Protein AF-A0A168M2V7-F1 (afdb_monomer_lite)

Secondary structure (DSSP, 8-state):
-EEE----TTS-EEEEEE-SS-TT-EEEEEE-TTSEEEEE-SHHHHHTTTSPPHHHHHHHHHIIIII----EE--HHHHHHHGGGS-----------------------------------------HHHHHHHHHHHHHHHHHHHHTHHHHHT-TT--HHHHHHHHHHHHHHHHHHHHHHHHTHHHHHTTTTTS--

Organism: Absidia glauca (NCBI:txid4829)

Foldseek 3Di:
DKDFDDDDLQAWGWIWDADPVDRPDTKIWIAGSVLETADIPDPVVVVDPPADDPRSVVVQVCCCPPVVDRRHHDGVVVVVVVVVPPPPPDDDDDDDDDDDDDDDDDDDDDDDDDDDPPPPPPPDPDPVVVVVVVVVVVVVVVVVVVVCVVVVVVPPPDDPVVVVVVVVVVVVVVVVVVVVCVVCVVVVPVPPPPPDD

InterPro domains:
  IPR007527 Zinc finger, SWIM-type [PS50966] (27-64)

pLDDT: mean 77.38, std 19.5, range [37.5, 97.94]

Structure (mmCIF, N/CA/C/O backbone):
data_AF-A0A168M2V7-F1
#
_entry.id   AF-A0A168M2V7-F1
#
loop_
_atom_site.group_PDB
_atom_site.id
_atom_site.type_symbol
_a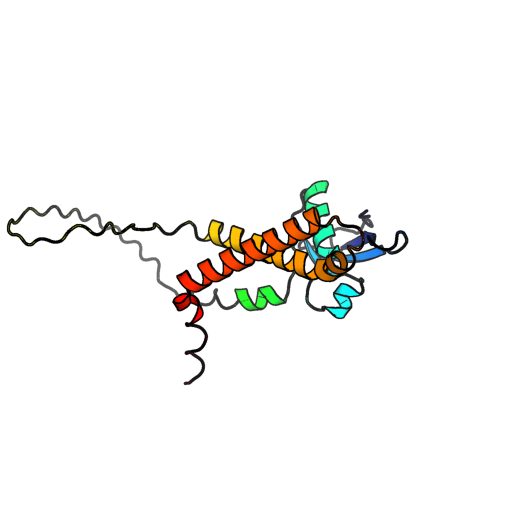tom_site.label_atom_id
_atom_site.label_alt_id
_atom_site.label_comp_id
_atom_site.label_asym_id
_atom_site.label_entity_id
_atom_site.label_seq_id
_atom_site.pdbx_PDB_ins_code
_atom_site.Cartn_x
_atom_site.Cartn_y
_atom_site.Cartn_z
_atom_site.occupancy
_atom_site.B_iso_or_equiv
_atom_site.auth_seq_id
_atom_site.auth_comp_id
_atom_site.auth_asym_id
_atom_site.auth_atom_id
_atom_site.pdbx_PDB_model_num
ATOM 1 N N . MET A 1 1 ? -3.982 -18.254 1.391 1.00 77.88 1 MET A N 1
ATOM 2 C CA . MET A 1 1 ? -5.207 -18.870 1.942 1.00 77.88 1 MET A CA 1
ATOM 3 C C . MET A 1 1 ? -5.261 -18.515 3.419 1.00 77.88 1 MET A C 1
ATOM 5 O O . MET A 1 1 ? -4.200 -18.515 4.039 1.00 77.88 1 MET A O 1
ATOM 9 N N . VAL A 1 2 ? -6.423 -18.092 3.922 1.00 78.50 2 VAL A N 1
ATOM 10 C CA . VAL A 1 2 ? -6.620 -17.688 5.323 1.00 78.50 2 VAL A CA 1
ATOM 11 C C . VAL A 1 2 ? -7.560 -18.703 5.960 1.00 78.50 2 VAL A C 1
ATOM 13 O O . VAL A 1 2 ? -8.649 -18.920 5.434 1.00 78.50 2 VAL A O 1
ATOM 16 N N . GLU A 1 3 ? -7.134 -19.326 7.053 1.00 81.25 3 GLU A N 1
ATOM 17 C CA . GLU A 1 3 ? -7.935 -20.302 7.799 1.00 81.25 3 GLU A CA 1
ATOM 18 C C . GLU A 1 3 ? -8.248 -19.744 9.192 1.00 81.25 3 GLU A C 1
ATOM 20 O O . GLU A 1 3 ? -7.376 -19.170 9.853 1.00 81.25 3 GLU A O 1
ATOM 25 N N . SER A 1 4 ? -9.508 -19.873 9.615 1.00 76.19 4 SER A N 1
ATOM 26 C CA . SER A 1 4 ? -9.961 -19.512 10.960 1.00 76.19 4 SER A CA 1
ATOM 27 C C . SER A 1 4 ? -9.893 -20.726 11.878 1.00 76.19 4 SER A C 1
ATOM 29 O O . SER A 1 4 ? -10.395 -21.789 11.516 1.00 76.19 4 SER A O 1
ATOM 31 N N . GLN A 1 5 ? -9.342 -20.558 13.078 1.00 77.06 5 GLN A N 1
ATOM 32 C CA . GLN A 1 5 ? -9.656 -21.446 14.195 1.00 77.06 5 GLN A CA 1
ATOM 33 C C . GLN A 1 5 ? -10.895 -20.894 14.903 1.00 77.06 5 GLN A C 1
ATOM 35 O O . GLN A 1 5 ? -10.933 -19.709 15.234 1.00 77.06 5 GLN A O 1
ATOM 40 N N . ASP A 1 6 ? -11.915 -21.732 15.086 1.00 62.44 6 ASP A N 1
ATOM 41 C CA . ASP A 1 6 ? -13.155 -21.362 15.772 1.00 62.44 6 ASP A CA 1
ATOM 42 C C . ASP A 1 6 ? -12.853 -21.072 17.251 1.00 62.44 6 ASP A C 1
ATOM 44 O O . ASP A 1 6 ? -12.695 -21.985 18.061 1.00 62.44 6 ASP A O 1
ATOM 48 N N . GLY A 1 7 ? -12.710 -19.789 17.583 1.00 57.34 7 GLY A N 1
ATOM 49 C CA . GLY A 1 7 ? -12.574 -19.288 18.948 1.00 57.34 7 GLY A CA 1
ATOM 50 C C . GLY A 1 7 ? -13.860 -18.605 19.404 1.00 57.34 7 GLY A C 1
ATOM 51 O O . GLY A 1 7 ? -14.511 -17.914 18.617 1.00 57.34 7 GLY A O 1
ATOM 52 N N . ASP A 1 8 ? -14.221 -18.790 20.675 1.00 64.62 8 ASP A N 1
ATOM 53 C CA . ASP A 1 8 ? -15.324 -18.073 21.313 1.00 64.62 8 ASP A CA 1
ATOM 54 C C . ASP A 1 8 ? -15.110 -16.553 21.202 1.00 64.62 8 ASP A C 1
ATOM 56 O O . ASP A 1 8 ? -14.041 -16.031 21.531 1.00 64.62 8 ASP A O 1
ATOM 60 N N . LEU A 1 9 ? -16.155 -15.844 20.758 1.00 59.84 9 LEU A N 1
ATOM 61 C CA . LEU A 1 9 ? -16.164 -14.408 20.422 1.00 59.84 9 LEU A CA 1
ATOM 62 C C . LEU A 1 9 ? -15.781 -13.462 21.579 1.00 59.84 9 LEU A C 1
ATOM 64 O O . LEU A 1 9 ? -15.638 -12.262 21.359 1.00 59.84 9 LEU A O 1
ATOM 68 N N . GLU A 1 10 ? -15.619 -13.973 22.798 1.00 76.56 10 GLU A N 1
ATOM 69 C CA . GLU A 1 10 ? -15.183 -13.198 23.967 1.00 76.56 10 GLU A CA 1
ATOM 70 C C . GLU A 1 10 ? -13.656 -13.130 24.117 1.00 76.56 10 GLU A C 1
ATOM 72 O O . GLU A 1 10 ? -13.145 -12.387 24.955 1.00 76.56 10 GLU A O 1
ATOM 77 N N . THR A 1 11 ? -12.912 -13.888 23.310 1.00 82.56 11 THR A N 1
ATOM 78 C CA . THR A 1 11 ? -11.452 -13.985 23.402 1.00 82.56 11 THR A CA 1
ATOM 79 C C . THR A 1 11 ? -10.763 -13.439 22.157 1.00 82.56 11 THR A C 1
ATOM 81 O O . THR A 1 11 ? -11.361 -13.315 21.089 1.00 82.56 11 THR A O 1
ATOM 84 N N . GLU A 1 12 ? -9.491 -13.060 22.302 1.00 91.44 12 GLU A N 1
ATOM 85 C CA . GLU A 1 12 ? -8.654 -12.716 21.153 1.00 91.44 12 GLU A CA 1
ATOM 86 C C . GLU A 1 12 ? -8.663 -13.873 20.147 1.00 91.44 12 GLU A C 1
ATOM 88 O O . GLU A 1 12 ? -8.458 -15.032 20.506 1.00 91.44 12 GLU A O 1
ATOM 93 N N . SER A 1 13 ? -8.912 -13.551 18.878 1.00 92.62 13 SER A N 1
ATOM 94 C CA . SER A 1 13 ? -8.952 -14.544 17.808 1.00 92.62 13 SER A CA 1
ATOM 95 C C . SER A 1 13 ? -7.598 -14.621 17.108 1.00 92.62 13 SER A C 1
ATOM 97 O O . SER A 1 13 ? -6.973 -13.598 16.810 1.00 92.62 13 SER A O 1
ATOM 99 N N . THR A 1 14 ? -7.152 -15.842 16.816 1.00 95.44 14 THR A N 1
ATOM 100 C CA . THR A 1 14 ? -5.916 -16.101 16.072 1.00 95.44 14 THR A CA 1
ATOM 101 C C . THR A 1 14 ? -6.254 -16.646 14.692 1.00 95.44 14 THR A C 1
ATOM 103 O O . THR A 1 14 ? -7.011 -17.604 14.547 1.00 95.44 14 THR A O 1
ATOM 106 N N . TRP A 1 15 ? -5.676 -16.026 13.668 1.00 95.56 15 TRP A N 1
ATOM 107 C CA . TRP A 1 15 ? -5.887 -16.368 12.266 1.00 95.56 15 TRP A CA 1
ATOM 108 C C . TRP A 1 15 ? -4.596 -16.883 11.652 1.00 95.56 15 TRP A C 1
ATOM 110 O O . TRP A 1 15 ? -3.532 -16.299 11.859 1.00 95.56 15 TRP A O 1
ATOM 120 N N . LEU A 1 16 ? -4.691 -17.941 10.848 1.00 96.56 16 LEU A N 1
ATOM 121 C CA . LEU A 1 16 ? -3.542 -18.481 10.132 1.00 96.56 16 LEU A CA 1
ATOM 122 C C . LEU A 1 16 ? -3.507 -17.923 8.710 1.00 96.56 16 LEU A C 1
ATOM 124 O O . LEU A 1 16 ? -4.419 -18.131 7.907 1.00 96.56 16 LEU A O 1
ATOM 128 N N . VAL A 1 17 ? -2.427 -17.217 8.388 1.00 95.44 17 VAL A N 1
ATOM 129 C CA . VAL A 1 17 ? -2.185 -16.621 7.073 1.00 95.44 17 VAL A CA 1
ATOM 130 C C . VAL A 1 17 ? -1.022 -17.346 6.407 1.00 95.44 17 VAL A C 1
ATOM 132 O O . VAL A 1 17 ? 0.108 -17.292 6.891 1.00 95.44 17 VAL A O 1
ATOM 135 N N . ARG A 1 18 ? -1.285 -18.007 5.275 1.00 94.50 18 ARG A N 1
ATOM 136 C CA . ARG A 1 18 ? -0.232 -18.684 4.502 1.00 94.50 18 ARG A CA 1
ATOM 137 C C . ARG A 1 18 ? 0.747 -17.681 3.884 1.00 94.50 18 ARG A C 1
ATOM 139 O O . ARG A 1 18 ? 0.326 -16.671 3.312 1.00 94.50 18 ARG A O 1
ATOM 146 N N . SER A 1 19 ? 2.039 -17.989 3.969 1.00 89.75 19 SER A N 1
ATOM 147 C CA . SER A 1 19 ? 3.102 -17.264 3.277 1.00 89.75 19 SER A CA 1
ATOM 148 C C . SER A 1 19 ? 2.938 -17.357 1.758 1.00 89.75 19 SER A C 1
ATOM 150 O O . SER A 1 19 ? 2.447 -18.347 1.224 1.00 89.75 19 SER A O 1
ATOM 152 N N . PHE A 1 20 ? 3.383 -16.320 1.049 1.00 79.81 20 PHE A N 1
ATOM 153 C CA . PHE A 1 20 ? 3.467 -16.339 -0.416 1.00 79.81 20 PHE A CA 1
ATOM 154 C C . PHE A 1 20 ? 4.764 -16.965 -0.934 1.00 79.81 20 PHE A C 1
ATOM 156 O O . PHE A 1 20 ? 4.824 -17.344 -2.096 1.00 79.81 20 PHE A O 1
ATOM 163 N N . SER A 1 21 ? 5.814 -17.001 -0.111 1.00 81.38 21 SER A N 1
ATOM 164 C CA . SER A 1 21 ? 7.149 -17.442 -0.530 1.00 81.38 21 SER A CA 1
ATOM 165 C C . SER A 1 21 ? 7.440 -18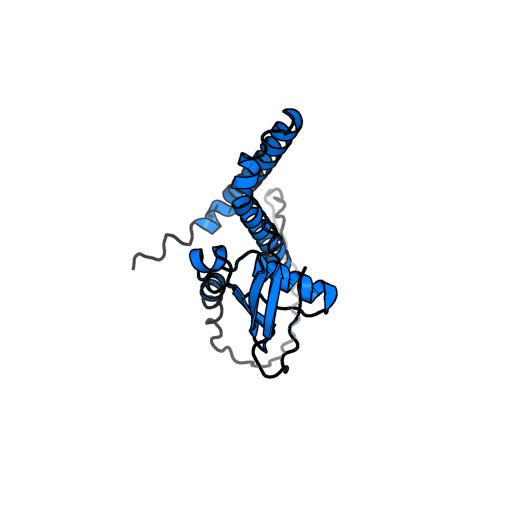.906 -0.207 1.00 81.38 21 SER A C 1
ATOM 167 O O . SER A 1 21 ? 8.396 -19.459 -0.741 1.00 81.38 21 SER A O 1
ATOM 169 N N . ALA A 1 22 ? 6.649 -19.522 0.672 1.00 84.69 22 ALA A N 1
ATOM 170 C CA . ALA A 1 22 ? 6.810 -20.910 1.081 1.00 84.69 22 ALA A CA 1
ATOM 171 C C . ALA A 1 22 ? 5.436 -21.516 1.381 1.00 84.69 22 ALA A C 1
ATOM 173 O O . ALA A 1 22 ? 4.744 -21.047 2.286 1.00 84.69 22 ALA A O 1
ATOM 174 N N . ASP A 1 23 ? 5.061 -22.556 0.636 1.00 85.25 23 ASP A N 1
ATOM 175 C CA . ASP A 1 23 ? 3.721 -23.156 0.696 1.00 85.25 23 ASP A CA 1
ATOM 176 C C . ASP A 1 23 ? 3.380 -23.766 2.064 1.00 85.25 23 ASP A C 1
ATOM 178 O O . ASP A 1 23 ? 2.213 -23.765 2.461 1.00 85.25 23 ASP A O 1
ATOM 182 N N . ASP A 1 24 ? 4.400 -24.199 2.809 1.00 92.62 24 ASP A N 1
ATOM 183 C CA . ASP A 1 24 ? 4.260 -24.845 4.121 1.00 92.62 24 ASP A CA 1
ATOM 184 C C . ASP A 1 24 ? 4.406 -23.875 5.303 1.00 92.62 24 ASP A C 1
ATOM 186 O O . ASP A 1 24 ? 4.360 -24.282 6.464 1.00 92.62 24 ASP A O 1
ATOM 190 N N . MET A 1 25 ? 4.608 -22.581 5.041 1.00 93.50 25 MET A N 1
ATOM 191 C CA . MET A 1 25 ? 4.799 -21.594 6.100 1.00 93.50 25 MET A CA 1
ATOM 192 C C . MET A 1 25 ? 3.494 -20.848 6.376 1.00 93.50 25 MET A C 1
ATOM 194 O O . MET A 1 25 ? 2.967 -20.148 5.511 1.00 93.50 25 MET A O 1
ATOM 198 N N . MET A 1 26 ? 2.992 -20.968 7.604 1.00 95.81 26 MET A N 1
ATOM 199 C CA . MET A 1 26 ? 1.824 -20.238 8.101 1.00 95.81 26 MET A CA 1
ATOM 200 C C . MET A 1 26 ? 2.272 -19.238 9.165 1.00 95.81 26 MET A C 1
ATOM 202 O O . MET A 1 26 ? 3.178 -19.516 9.951 1.00 95.81 26 MET A O 1
ATOM 206 N N . TYR A 1 27 ? 1.629 -18.077 9.192 1.00 96.50 27 TYR A N 1
ATOM 207 C CA . TYR A 1 27 ? 1.835 -17.069 10.223 1.00 96.50 27 TYR A CA 1
ATOM 208 C C . TYR A 1 27 ? 0.553 -16.868 11.012 1.00 96.50 27 TYR A C 1
ATOM 210 O O . TYR A 1 27 ? -0.529 -16.766 10.437 1.00 96.50 27 TYR A O 1
ATOM 218 N N . GLU A 1 28 ? 0.698 -16.777 12.323 1.00 97.19 28 GLU A N 1
ATOM 219 C CA . GLU A 1 28 ? -0.386 -16.455 13.238 1.00 97.19 28 GLU A CA 1
ATOM 220 C C . GLU A 1 28 ? -0.531 -14.941 13.295 1.00 97.19 28 GLU A C 1
ATOM 222 O O . GLU A 1 28 ? 0.440 -14.217 13.539 1.00 97.19 28 GLU A O 1
ATOM 227 N N . VAL A 1 29 ? -1.744 -14.469 13.041 1.00 96.31 29 VAL A N 1
ATOM 228 C CA . VAL A 1 29 ? -2.130 -13.068 13.135 1.00 96.31 29 VAL A CA 1
ATOM 229 C C . VAL A 1 29 ? -3.201 -12.950 14.209 1.00 96.31 29 VAL A C 1
ATOM 231 O O . VAL A 1 29 ? -4.243 -13.596 14.117 1.00 96.31 29 VAL A O 1
ATOM 234 N N . THR A 1 30 ? -2.938 -12.137 15.228 1.00 95.50 30 THR A N 1
ATOM 235 C CA . THR A 1 30 ? -3.865 -11.938 16.348 1.00 95.50 30 THR A CA 1
ATOM 236 C C . THR A 1 30 ? -4.782 -10.753 16.078 1.00 95.50 30 THR A C 1
ATOM 238 O O . THR A 1 30 ? -4.346 -9.693 15.606 1.00 95.50 30 THR A O 1
ATOM 241 N N . MET A 1 31 ? -6.063 -10.937 16.382 1.00 94.75 31 MET A N 1
ATOM 242 C CA . MET A 1 31 ? -7.094 -9.917 16.275 1.00 94.75 31 MET A CA 1
ATOM 243 C C . MET A 1 31 ? -7.876 -9.830 17.584 1.00 94.75 31 MET A C 1
ATOM 245 O O . MET A 1 31 ? -8.318 -10.843 18.127 1.00 94.75 31 MET A O 1
ATOM 249 N N . THR A 1 32 ? -8.049 -8.614 18.093 1.00 94.44 32 THR A N 1
ATOM 250 C CA . THR A 1 32 ? -8.820 -8.371 19.315 1.00 94.44 32 THR A CA 1
ATOM 251 C C . THR A 1 32 ? -10.320 -8.504 19.076 1.00 94.44 32 THR A C 1
ATOM 253 O O . THR A 1 32 ? -10.799 -8.493 17.941 1.00 94.44 32 THR A O 1
ATOM 256 N N . VAL A 1 33 ? -11.072 -8.541 20.176 1.00 92.31 33 VAL A N 1
ATOM 257 C CA . VAL A 1 33 ? -12.543 -8.488 20.181 1.00 92.31 33 VAL A CA 1
ATOM 258 C C . VAL A 1 33 ? -13.075 -7.200 19.527 1.00 92.31 33 VAL A C 1
ATOM 260 O O . VAL A 1 33 ? -14.151 -7.194 18.937 1.00 92.31 33 VAL A O 1
ATOM 263 N N . GLU A 1 34 ? -12.295 -6.116 19.552 1.00 93.50 34 GLU A N 1
ATOM 264 C CA . GLU A 1 34 ? -12.620 -4.826 18.922 1.00 93.50 34 GLU A CA 1
ATOM 265 C C . GLU A 1 34 ? -12.311 -4.794 17.412 1.00 93.50 34 GLU A C 1
ATOM 267 O O . GLU A 1 34 ? -12.320 -3.731 16.795 1.00 93.50 34 GLU A O 1
ATOM 272 N N . MET A 1 35 ? -12.047 -5.954 16.797 1.00 94.06 35 MET A N 1
ATOM 273 C CA . MET A 1 35 ? -11.672 -6.088 15.383 1.00 94.06 35 MET A CA 1
ATOM 274 C C . MET A 1 35 ? -10.367 -5.356 15.032 1.00 94.06 35 MET A C 1
ATOM 276 O O . MET A 1 35 ? -10.166 -4.912 13.898 1.00 94.06 35 MET A O 1
ATOM 280 N N . GLU A 1 36 ? -9.450 -5.254 15.995 1.00 95.12 36 GLU A N 1
ATOM 281 C CA . GLU A 1 36 ? -8.124 -4.685 15.779 1.00 95.12 36 GLU A CA 1
ATOM 282 C C . GLU A 1 36 ? -7.090 -5.783 15.532 1.00 95.12 36 GLU A C 1
ATOM 284 O O . GLU A 1 36 ? -6.860 -6.646 16.379 1.00 95.12 36 GLU A O 1
ATOM 289 N N . ILE A 1 37 ? -6.405 -5.728 14.393 1.00 95.44 37 ILE A N 1
ATOM 290 C CA . ILE A 1 37 ? -5.314 -6.646 14.064 1.00 95.44 37 ILE A CA 1
ATOM 291 C C . ILE A 1 37 ? -4.025 -6.109 14.696 1.00 95.44 37 ILE A C 1
ATOM 293 O O . ILE A 1 37 ? -3.542 -5.041 14.301 1.00 95.44 37 ILE A O 1
ATOM 297 N N . LYS A 1 38 ? -3.464 -6.846 15.666 1.00 94.06 38 LYS A N 1
ATOM 298 C CA . LYS A 1 38 ? -2.379 -6.358 16.539 1.00 94.06 38 LYS A CA 1
ATOM 299 C C . LYS A 1 38 ? -1.007 -6.923 16.221 1.00 94.06 38 LYS A C 1
ATOM 301 O O . LYS A 1 38 ? -0.049 -6.160 16.094 1.00 94.06 38 LYS A O 1
ATOM 306 N N . THR A 1 39 ? -0.878 -8.243 16.124 1.00 95.00 39 THR A N 1
ATOM 307 C CA . THR A 1 39 ? 0.433 -8.878 15.939 1.00 95.00 39 THR A CA 1
ATOM 308 C C . THR A 1 39 ? 0.407 -9.920 14.839 1.00 95.00 39 THR A C 1
ATOM 310 O O . THR A 1 39 ? -0.638 -10.430 14.450 1.00 95.00 39 THR A O 1
ATOM 313 N N . CYS A 1 40 ? 1.591 -10.205 14.309 1.00 96.31 40 CYS A N 1
ATOM 314 C CA . CYS A 1 40 ? 1.828 -11.269 13.353 1.00 96.31 40 CYS A CA 1
ATOM 315 C C . CYS A 1 40 ? 3.140 -11.960 13.726 1.00 96.31 40 CYS A C 1
ATOM 317 O O . CYS A 1 40 ? 4.117 -11.280 14.048 1.00 96.31 40 CYS A O 1
ATOM 319 N N . THR A 1 41 ? 3.188 -13.290 13.662 1.00 96.75 41 THR A N 1
ATOM 320 C CA . THR A 1 41 ? 4.395 -14.058 14.009 1.00 96.75 41 THR A CA 1
ATOM 321 C C . THR A 1 41 ? 5.466 -14.054 12.918 1.00 96.75 41 THR A C 1
ATOM 323 O O . THR A 1 41 ? 6.566 -14.560 13.138 1.00 96.75 41 THR A O 1
ATOM 326 N N . CYS A 1 42 ? 5.201 -13.452 11.753 1.00 95.50 42 CYS A N 1
ATOM 327 C CA . CYS A 1 42 ? 6.178 -13.393 10.670 1.00 95.50 42 CYS A CA 1
ATOM 328 C C . CYS A 1 42 ? 7.439 -12.587 11.029 1.00 95.50 42 CYS A C 1
ATOM 330 O O . CYS A 1 42 ? 7.407 -11.613 11.788 1.00 95.50 42 CYS A O 1
ATOM 332 N N . ILE A 1 43 ? 8.559 -12.957 10.402 1.00 94.00 43 ILE A N 1
ATOM 333 C CA . ILE A 1 43 ? 9.864 -12.329 10.645 1.00 94.00 43 ILE A CA 1
ATOM 334 C C . ILE A 1 43 ? 9.871 -10.826 10.333 1.00 94.00 43 ILE A C 1
ATOM 336 O O . ILE A 1 43 ? 10.575 -10.060 10.989 1.00 94.00 43 ILE A O 1
ATOM 340 N N . ASP A 1 44 ? 9.057 -10.384 9.372 1.00 91.75 44 ASP A N 1
ATOM 341 C CA . ASP A 1 44 ? 8.951 -8.969 9.018 1.00 91.75 44 ASP A CA 1
ATOM 342 C C . ASP A 1 44 ? 8.339 -8.142 10.147 1.00 91.75 44 ASP A C 1
ATOM 344 O O . ASP A 1 44 ? 8.847 -7.061 10.442 1.00 91.75 44 ASP A O 1
ATOM 348 N N . GLN A 1 45 ? 7.296 -8.651 10.812 1.00 93.12 45 GLN A N 1
ATOM 349 C CA . GLN A 1 45 ? 6.685 -7.974 11.958 1.00 93.12 45 GLN A CA 1
ATOM 350 C C . GLN A 1 45 ? 7.668 -7.887 13.125 1.00 93.12 45 GLN A C 1
ATOM 352 O O . GLN A 1 45 ? 7.796 -6.836 13.748 1.00 93.12 45 GLN A O 1
ATOM 357 N N . GLN A 1 46 ? 8.399 -8.973 13.393 1.00 91.75 46 GLN A N 1
ATOM 358 C CA . GLN A 1 46 ? 9.405 -9.010 14.457 1.00 91.75 46 GLN A CA 1
ATOM 359 C C . GLN A 1 46 ? 10.520 -7.986 14.212 1.00 91.75 46 GLN A C 1
ATOM 361 O O . GLN A 1 46 ? 10.915 -7.263 15.122 1.00 91.75 46 GLN A O 1
ATOM 366 N N . ARG A 1 47 ? 11.003 -7.880 12.968 1.00 90.56 47 ARG A N 1
ATOM 367 C CA . ARG A 1 47 ? 12.069 -6.936 12.590 1.00 90.56 47 ARG A CA 1
ATOM 368 C C . ARG A 1 47 ? 11.614 -5.485 12.568 1.00 90.56 47 ARG A C 1
ATOM 370 O O . ARG A 1 47 ? 12.432 -4.593 12.768 1.00 90.56 47 ARG A O 1
ATOM 377 N N . ARG A 1 48 ? 10.340 -5.245 12.262 1.00 86.25 48 ARG A N 1
ATOM 378 C CA . ARG A 1 48 ? 9.786 -3.904 12.058 1.00 86.25 48 ARG A CA 1
ATOM 379 C C . ARG A 1 48 ? 8.905 -3.457 13.211 1.00 86.25 48 ARG A C 1
ATOM 381 O O . ARG A 1 48 ? 8.187 -2.483 13.036 1.00 86.25 48 ARG A O 1
ATOM 388 N N . HIS A 1 49 ? 8.921 -4.125 14.363 1.00 85.50 49 HIS A N 1
ATOM 389 C CA . HIS A 1 49 ? 8.060 -3.723 15.468 1.00 85.50 49 HIS A CA 1
ATOM 390 C C . HIS A 1 49 ? 8.286 -2.228 15.797 1.00 85.50 49 HIS A C 1
ATOM 392 O O . HIS A 1 49 ? 9.435 -1.817 15.972 1.00 85.50 49 HIS A O 1
ATOM 398 N N . PRO A 1 50 ? 7.226 -1.399 15.832 1.00 86.19 50 PRO A N 1
ATOM 399 C CA . PRO A 1 50 ? 5.823 -1.792 15.936 1.00 86.19 50 PRO A CA 1
ATOM 400 C C . PRO A 1 50 ? 4.988 -1.636 14.640 1.00 86.19 50 PRO A C 1
ATOM 402 O O . PRO A 1 50 ? 3.763 -1.596 14.699 1.00 86.19 50 PRO A O 1
ATOM 405 N N . PHE A 1 51 ? 5.615 -1.548 13.465 1.00 88.12 51 PHE A N 1
ATOM 406 C CA . PHE A 1 51 ? 4.932 -1.382 12.177 1.00 88.12 51 PHE A CA 1
ATOM 407 C C . PHE A 1 51 ? 4.231 -2.664 11.711 1.00 88.12 51 PHE A C 1
ATOM 409 O O . PHE A 1 51 ? 4.814 -3.739 11.842 1.00 88.12 51 PHE A O 1
ATOM 416 N N . PRO A 1 52 ? 3.032 -2.569 11.108 1.00 93.31 52 PRO A N 1
ATOM 417 C CA . PRO A 1 52 ? 2.324 -3.727 10.579 1.00 93.31 52 PRO A CA 1
ATOM 418 C C . PRO A 1 52 ? 3.024 -4.338 9.358 1.00 93.31 52 PRO A C 1
ATOM 420 O O . PRO A 1 52 ? 3.573 -3.640 8.500 1.00 93.31 52 PRO A O 1
ATOM 423 N N . CYS A 1 53 ? 2.961 -5.660 9.249 1.00 94.31 53 CYS A N 1
ATOM 424 C CA . CYS A 1 53 ? 3.482 -6.422 8.119 1.00 94.31 53 CYS A CA 1
ATOM 425 C C . CYS A 1 53 ? 2.398 -6.722 7.069 1.00 94.31 53 CYS A C 1
ATOM 427 O O . CYS A 1 53 ? 1.199 -6.555 7.300 1.00 94.31 53 CYS A O 1
ATOM 429 N N . LYS A 1 54 ? 2.817 -7.253 5.912 1.00 93.00 54 LYS A N 1
ATOM 430 C CA . LYS A 1 54 ? 1.927 -7.639 4.803 1.00 93.00 54 LYS A CA 1
ATOM 431 C C . LYS A 1 54 ? 0.792 -8.577 5.243 1.00 93.00 54 LYS A C 1
ATOM 433 O O . LYS A 1 54 ? -0.333 -8.414 4.780 1.00 93.00 54 LYS A O 1
ATOM 438 N N . HIS A 1 55 ? 1.061 -9.532 6.135 1.00 95.19 55 HIS A N 1
ATOM 439 C CA . HIS A 1 55 ? 0.065 -10.517 6.577 1.00 95.19 55 HIS A CA 1
ATOM 440 C C . HIS A 1 55 ? -1.120 -9.879 7.306 1.00 95.19 55 HIS A C 1
ATOM 442 O O . HIS A 1 55 ? -2.256 -10.286 7.082 1.00 95.19 55 HIS A O 1
ATOM 448 N N . MET A 1 56 ? -0.879 -8.828 8.095 1.00 95.56 56 MET A N 1
ATOM 449 C CA . MET A 1 56 ? -1.939 -8.101 8.802 1.00 95.56 56 MET A CA 1
ATOM 450 C C . MET A 1 56 ? -2.886 -7.403 7.815 1.00 95.56 56 MET A C 1
ATOM 452 O O . MET A 1 56 ? -4.103 -7.509 7.939 1.00 95.56 56 MET A O 1
ATOM 456 N N . PHE A 1 57 ? -2.343 -6.762 6.773 1.00 94.50 57 PHE A N 1
ATOM 457 C CA . PHE A 1 57 ? -3.150 -6.125 5.724 1.00 94.50 57 PHE A CA 1
ATOM 458 C C . PHE A 1 57 ? -3.924 -7.132 4.869 1.00 94.50 57 PHE A C 1
ATOM 460 O O . PHE A 1 57 ? -5.055 -6.866 4.462 1.00 94.50 57 PHE A O 1
ATOM 467 N N . LEU A 1 58 ? -3.329 -8.294 4.592 1.00 93.25 58 LEU A N 1
ATOM 468 C CA . LEU A 1 58 ? -4.005 -9.367 3.866 1.00 93.25 58 LEU A CA 1
ATOM 469 C C . LEU A 1 58 ? -5.193 -9.916 4.653 1.00 93.25 58 LEU A C 1
ATOM 471 O O . LEU A 1 58 ? -6.252 -10.115 4.060 1.00 93.25 58 LEU A O 1
ATOM 475 N N . LEU A 1 59 ? -5.036 -10.112 5.966 1.00 94.44 59 LEU A N 1
ATOM 476 C CA . LEU A 1 59 ? -6.136 -10.525 6.832 1.00 94.44 59 LEU A CA 1
ATOM 477 C C . LEU A 1 59 ? -7.255 -9.476 6.840 1.00 94.44 59 LEU A C 1
ATOM 479 O O . LEU A 1 59 ? -8.404 -9.829 6.600 1.00 94.44 59 LEU A O 1
ATOM 483 N N . ALA A 1 60 ? -6.927 -8.192 7.022 1.00 94.56 60 ALA A N 1
ATOM 484 C CA . ALA A 1 60 ? -7.917 -7.109 6.994 1.00 94.56 60 ALA A CA 1
ATOM 485 C C . ALA A 1 60 ? -8.721 -7.097 5.684 1.00 94.56 60 ALA A C 1
ATOM 487 O O . ALA A 1 60 ? -9.950 -7.024 5.684 1.00 94.56 60 ALA A O 1
ATOM 488 N N . ARG A 1 61 ? -8.024 -7.226 4.546 1.00 93.00 61 ARG A N 1
ATOM 489 C CA . ARG A 1 61 ? -8.659 -7.294 3.227 1.00 93.00 61 ARG A CA 1
ATOM 490 C C . ARG A 1 61 ? -9.567 -8.515 3.096 1.00 93.00 61 ARG A C 1
ATOM 492 O O . ARG A 1 61 ? -10.675 -8.374 2.589 1.00 93.00 61 ARG A O 1
ATOM 499 N N . TYR A 1 62 ? -9.105 -9.682 3.538 1.00 93.94 62 TYR A N 1
ATOM 500 C CA . TYR A 1 62 ? -9.886 -10.917 3.513 1.00 93.94 62 TYR A CA 1
ATOM 501 C C . TYR A 1 62 ? -11.164 -10.793 4.351 1.00 93.94 62 TYR A C 1
ATOM 503 O O . TYR A 1 62 ? -12.248 -11.077 3.852 1.00 93.94 62 TYR A O 1
ATOM 511 N N . LEU A 1 63 ? -11.061 -10.291 5.586 1.00 92.88 63 LEU A N 1
ATOM 512 C CA . LEU A 1 63 ? -12.209 -10.079 6.473 1.00 92.88 63 LEU A CA 1
ATOM 513 C C . LEU A 1 63 ? -13.235 -9.118 5.860 1.00 92.88 63 LEU A C 1
ATOM 515 O O . LEU A 1 63 ? -14.436 -9.391 5.894 1.00 92.88 63 LEU A O 1
ATOM 519 N N . ARG A 1 64 ? -12.769 -8.047 5.211 1.00 92.56 64 ARG A N 1
ATOM 520 C CA . ARG A 1 64 ? -13.651 -7.111 4.510 1.00 92.56 64 ARG A CA 1
ATOM 521 C C . ARG A 1 64 ? -14.360 -7.763 3.322 1.00 92.56 64 ARG A C 1
ATOM 523 O O . ARG A 1 64 ? -15.544 -7.518 3.123 1.00 92.56 64 ARG A O 1
ATOM 530 N N . GLN A 1 65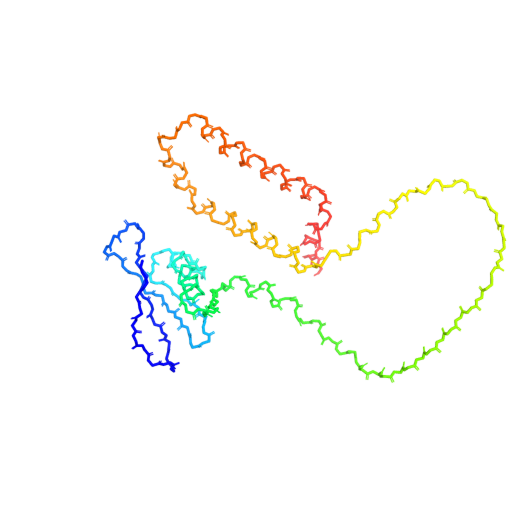 ? -13.646 -8.557 2.524 1.00 91.12 65 GLN A N 1
ATOM 531 C CA . GLN A 1 65 ? -14.184 -9.152 1.296 1.00 91.12 65 GLN A CA 1
ATOM 532 C C . GLN A 1 65 ? -15.115 -10.339 1.567 1.00 91.12 65 GLN A C 1
ATOM 534 O O . GLN A 1 65 ? -16.197 -10.396 0.993 1.00 91.12 65 GLN A O 1
ATOM 539 N N . GLU A 1 66 ? -14.718 -11.254 2.451 1.00 94.31 66 GLU A N 1
ATOM 540 C CA . GLU A 1 66 ? -15.415 -12.531 2.655 1.00 94.31 66 GLU A CA 1
ATOM 541 C C . GLU A 1 66 ? -16.410 -12.495 3.817 1.00 94.31 66 GLU A C 1
ATOM 543 O O . GLU A 1 66 ? -17.373 -13.260 3.843 1.00 94.31 66 GLU A O 1
ATOM 548 N N . ARG A 1 67 ? -16.183 -11.626 4.811 1.00 90.69 67 ARG A N 1
ATOM 549 C CA . ARG A 1 67 ? -17.016 -11.555 6.023 1.00 90.69 67 ARG A CA 1
ATOM 550 C C . ARG A 1 67 ? -17.759 -10.230 6.173 1.00 90.69 67 ARG A C 1
ATOM 552 O O . ARG A 1 67 ? -18.595 -10.121 7.062 1.00 90.69 67 ARG A O 1
ATOM 559 N N . GLY A 1 68 ? -17.466 -9.227 5.341 1.00 91.81 68 GLY A N 1
ATOM 560 C CA . GLY A 1 68 ? -18.012 -7.875 5.502 1.00 91.81 68 GLY A CA 1
ATOM 561 C C . GLY A 1 68 ? -17.575 -7.195 6.805 1.00 91.81 68 GLY A C 1
ATOM 562 O O . GLY A 1 68 ? -18.223 -6.250 7.247 1.00 91.81 68 GLY A O 1
ATOM 563 N N . VAL A 1 69 ? -16.500 -7.682 7.434 1.00 93.00 69 VAL A N 1
ATOM 564 C CA . VAL A 1 69 ? -15.973 -7.162 8.702 1.00 93.00 69 VAL A CA 1
ATOM 565 C C . VAL A 1 69 ? -14.881 -6.145 8.400 1.00 93.00 69 VAL A C 1
ATOM 567 O O . VAL A 1 69 ? -13.890 -6.468 7.743 1.00 93.00 69 VAL A O 1
ATOM 570 N N . ASP A 1 70 ? -15.043 -4.916 8.889 1.00 92.69 70 ASP A N 1
ATOM 571 C CA . ASP A 1 70 ? -14.051 -3.854 8.710 1.00 92.69 70 ASP A CA 1
ATOM 572 C C . ASP A 1 70 ? -13.013 -3.868 9.840 1.00 92.69 70 ASP A C 1
ATOM 574 O O . ASP A 1 70 ? -13.056 -3.060 10.766 1.00 92.69 70 ASP A O 1
ATOM 578 N N . ALA A 1 71 ? -12.094 -4.833 9.778 1.00 93.69 71 ALA A N 1
ATOM 579 C CA . ALA A 1 71 ? -11.006 -4.944 10.743 1.00 93.69 71 ALA A CA 1
ATOM 580 C C . ALA A 1 71 ? -9.942 -3.859 10.516 1.00 93.69 71 ALA A C 1
ATOM 582 O O . ALA A 1 71 ? -9.505 -3.620 9.383 1.00 93.69 71 ALA A O 1
ATOM 583 N N . GLN A 1 72 ? -9.483 -3.230 11.599 1.00 93.44 72 GLN A N 1
ATOM 584 C CA . GLN A 1 72 ? -8.472 -2.176 11.538 1.00 93.44 72 GLN A CA 1
ATOM 585 C C . GLN A 1 72 ? -7.083 -2.721 11.857 1.00 93.44 72 GLN A C 1
ATOM 587 O O . GLN A 1 72 ? -6.860 -3.384 12.865 1.00 93.44 72 GLN A O 1
ATOM 592 N N . VAL A 1 73 ? -6.114 -2.411 10.996 1.00 92.62 73 VAL A N 1
ATOM 593 C CA . VAL A 1 73 ? -4.701 -2.695 11.262 1.00 92.62 73 VAL A CA 1
ATOM 594 C C . VAL A 1 73 ? -4.149 -1.562 12.117 1.00 92.62 73 VAL A C 1
ATOM 596 O O . VAL A 1 73 ? -3.979 -0.441 11.632 1.00 92.62 73 VAL A O 1
ATOM 599 N N . VAL A 1 74 ? -3.861 -1.843 13.386 1.00 88.44 74 VAL A N 1
ATOM 600 C CA . VAL A 1 7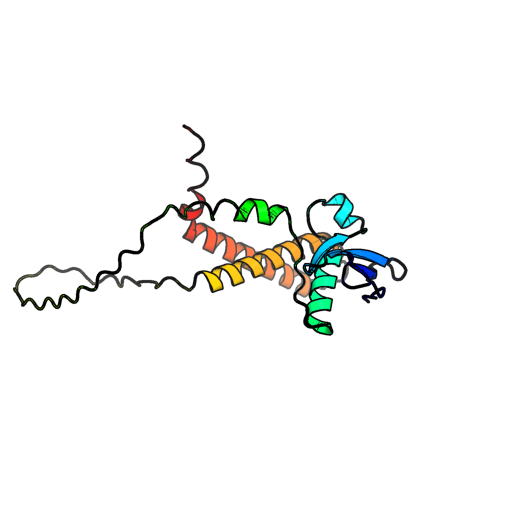4 ? -3.350 -0.821 14.303 1.00 88.44 74 VAL A CA 1
ATOM 601 C C . VAL A 1 74 ? -1.903 -0.513 13.936 1.00 88.44 74 VAL A C 1
ATOM 603 O O . VAL A 1 74 ? -1.013 -1.348 14.081 1.00 88.44 74 VAL A O 1
ATOM 606 N N . ASN A 1 75 ? -1.662 0.707 13.448 1.00 79.12 75 ASN A N 1
ATOM 607 C CA . ASN A 1 75 ? -0.317 1.231 13.246 1.00 79.12 75 ASN A CA 1
ATOM 608 C C . ASN A 1 75 ? 0.029 2.204 14.389 1.00 79.12 75 ASN A C 1
ATOM 610 O O . ASN A 1 75 ? -0.382 3.368 14.347 1.00 79.12 75 ASN A O 1
ATOM 614 N N . PRO A 1 76 ? 0.799 1.770 15.398 1.00 67.56 76 PRO A N 1
ATOM 615 C CA . PRO A 1 76 ? 1.119 2.594 16.565 1.00 67.56 76 PRO A CA 1
ATOM 616 C C . PRO A 1 76 ? 1.931 3.854 16.236 1.00 67.56 76 PRO A C 1
ATOM 618 O O . PRO A 1 76 ? 1.987 4.780 17.040 1.00 67.56 76 PRO A O 1
ATOM 621 N N . SER A 1 77 ? 2.538 3.949 15.050 1.00 59.53 77 SER A N 1
ATOM 622 C CA . SER A 1 77 ? 3.209 5.182 14.624 1.00 59.53 77 SER A CA 1
ATOM 623 C C . SER A 1 77 ? 2.240 6.272 14.152 1.00 59.53 77 SER A C 1
ATOM 625 O O . SER A 1 77 ? 2.596 7.448 14.187 1.00 59.53 77 SER A O 1
ATOM 627 N N . LEU A 1 78 ? 1.016 5.920 13.737 1.00 54.31 78 LEU A N 1
ATOM 628 C CA . LEU A 1 78 ? 0.008 6.893 13.295 1.00 54.31 78 LEU A CA 1
ATOM 629 C C . LEU A 1 78 ? -0.840 7.437 14.450 1.00 54.31 78 LEU A C 1
ATOM 631 O O . LEU A 1 78 ? -1.269 8.590 14.393 1.00 54.31 78 LEU A O 1
ATOM 635 N N . THR A 1 79 ? -1.034 6.671 15.526 1.00 53.12 79 THR A N 1
ATOM 636 C CA . THR A 1 79 ? -1.744 7.157 16.722 1.00 53.12 79 THR A CA 1
ATOM 637 C C . THR A 1 79 ? -0.989 8.299 17.406 1.00 53.12 79 THR A C 1
ATOM 639 O O . THR A 1 79 ? -1.615 9.268 17.822 1.00 53.12 79 THR A O 1
ATOM 642 N N . LEU A 1 80 ? 0.349 8.284 17.412 1.00 48.22 80 LEU A N 1
ATOM 643 C CA . LEU A 1 80 ? 1.158 9.393 17.945 1.00 48.22 80 LEU A CA 1
ATOM 644 C C . LEU A 1 80 ? 1.048 10.697 17.134 1.00 48.22 80 LEU A C 1
ATOM 646 O O . LEU A 1 80 ? 1.228 11.778 17.692 1.00 48.22 80 LEU A O 1
ATOM 650 N N . LEU A 1 81 ? 0.732 10.622 15.837 1.00 48.41 81 LEU A N 1
ATOM 651 C CA . LEU A 1 81 ? 0.549 11.811 14.998 1.00 48.41 81 LEU A CA 1
ATOM 652 C C . LEU A 1 81 ? -0.872 12.384 15.089 1.00 48.41 81 LEU A C 1
ATOM 654 O O . LEU A 1 81 ? -1.048 13.583 14.879 1.00 48.41 81 LEU A O 1
ATOM 658 N N . ASN A 1 82 ? -1.872 11.566 15.431 1.00 43.69 82 ASN A N 1
ATOM 659 C CA . ASN A 1 82 ? -3.269 12.005 15.479 1.00 43.69 82 ASN A CA 1
ATOM 660 C C . ASN A 1 82 ? -3.688 12.570 16.853 1.00 43.69 82 ASN A C 1
ATOM 662 O O . ASN A 1 82 ? -4.557 13.436 16.915 1.00 43.69 82 ASN A O 1
ATOM 666 N N . THR A 1 83 ? -3.034 12.168 17.949 1.00 41.09 83 THR A N 1
ATOM 667 C CA . THR A 1 83 ? -3.350 12.671 19.306 1.00 41.09 83 THR A CA 1
ATOM 668 C C . THR A 1 83 ? -2.957 14.140 19.523 1.00 41.09 83 THR A C 1
ATOM 670 O O . THR A 1 83 ? -3.486 14.800 20.413 1.00 41.09 83 THR A O 1
ATOM 673 N N . ASN A 1 84 ? -2.097 14.711 18.673 1.00 42.62 84 ASN A N 1
ATOM 674 C CA . ASN A 1 84 ? -1.686 16.115 18.787 1.00 42.62 84 ASN 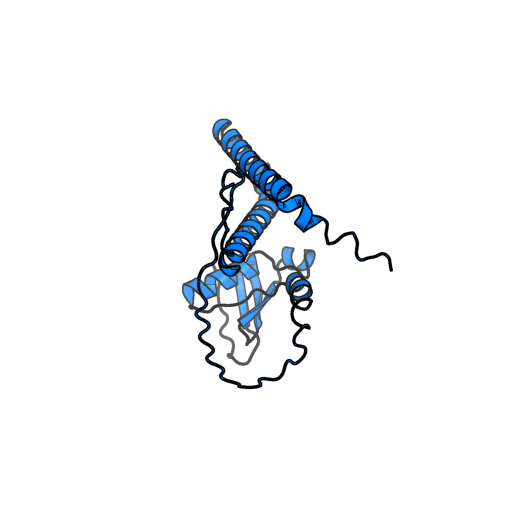A CA 1
ATOM 675 C C . ASN A 1 84 ? -2.662 17.122 18.153 1.00 42.62 84 ASN A C 1
ATOM 677 O O . ASN A 1 84 ? -2.363 18.314 18.155 1.00 42.62 84 ASN A O 1
ATOM 681 N N . ASN A 1 85 ? -3.818 16.689 17.629 1.00 44.44 85 ASN A N 1
ATOM 682 C CA . ASN A 1 85 ? -4.763 17.595 16.960 1.00 44.44 85 ASN A CA 1
ATOM 683 C C . ASN A 1 85 ? -6.168 17.652 17.590 1.00 44.44 85 ASN A C 1
ATOM 685 O O . ASN A 1 85 ? -7.048 18.315 17.046 1.00 44.44 85 ASN A O 1
ATOM 689 N N . THR A 1 86 ? -6.390 16.995 18.734 1.00 43.12 86 THR A N 1
ATOM 690 C CA . THR A 1 86 ? -7.711 16.942 19.398 1.00 43.12 86 THR A CA 1
ATOM 691 C C . THR A 1 86 ? -7.793 17.707 20.722 1.00 43.12 86 THR A C 1
ATOM 693 O O . THR A 1 86 ? -8.872 17.803 21.291 1.00 43.12 86 THR A O 1
ATOM 696 N N . ASN A 1 87 ? -6.707 18.332 21.189 1.00 40.50 87 ASN A N 1
ATOM 697 C CA . ASN A 1 87 ? -6.696 19.098 22.447 1.00 40.50 87 ASN A CA 1
ATOM 698 C C . ASN A 1 87 ? -6.996 20.600 22.285 1.00 40.50 87 ASN A C 1
ATOM 700 O O . ASN A 1 87 ? -6.567 21.405 23.107 1.00 40.50 87 ASN A O 1
ATOM 704 N N . ASN A 1 88 ? -7.766 20.993 21.264 1.00 44.44 88 ASN A N 1
ATOM 705 C CA . ASN A 1 88 ? -8.305 22.354 21.173 1.00 44.44 88 ASN A CA 1
ATOM 706 C C . ASN A 1 88 ? -9.841 22.377 21.146 1.00 44.44 88 ASN A C 1
ATOM 708 O O . ASN A 1 88 ? -10.454 23.047 20.322 1.00 44.44 88 ASN A O 1
ATOM 712 N N . THR A 1 89 ? -10.473 21.637 22.057 1.00 42.91 89 THR A N 1
ATOM 713 C CA . THR A 1 89 ? -11.851 21.907 22.491 1.00 42.91 89 THR A CA 1
ATOM 714 C C . THR A 1 89 ? -11.808 22.631 23.828 1.00 42.91 89 THR A C 1
ATOM 716 O O . THR A 1 89 ? -12.138 22.068 24.870 1.00 42.91 89 THR A O 1
ATOM 719 N N . ASN A 1 90 ? -11.377 23.893 23.795 1.00 41.47 90 ASN A N 1
ATOM 720 C CA . ASN A 1 90 ? -11.659 24.832 24.871 1.00 41.47 90 ASN A CA 1
ATOM 721 C C . ASN A 1 90 ? -13.001 25.510 24.559 1.00 41.47 90 ASN A C 1
ATOM 723 O O . ASN A 1 90 ? -13.075 26.452 23.784 1.00 41.47 90 ASN A O 1
ATOM 727 N N . ASN A 1 91 ? -14.056 24.906 25.103 1.00 52.06 91 ASN A N 1
ATOM 728 C CA . ASN A 1 91 ? -15.205 25.549 25.739 1.00 52.06 91 ASN A CA 1
ATOM 729 C C . ASN A 1 91 ? -15.614 26.951 25.233 1.00 52.06 91 ASN A C 1
ATOM 731 O O . ASN A 1 91 ? -15.288 27.942 25.877 1.00 52.06 91 ASN A O 1
ATOM 735 N N . ASP A 1 92 ? -16.429 27.016 24.175 1.00 40.34 92 ASP A N 1
ATOM 736 C CA . ASP A 1 92 ? -17.275 28.184 23.901 1.00 40.34 92 ASP A CA 1
ATOM 737 C C . ASP A 1 92 ? -18.756 27.781 23.889 1.00 40.34 92 ASP A C 1
ATOM 739 O O . ASP A 1 92 ? -19.336 27.316 22.910 1.00 40.34 92 ASP A O 1
ATOM 743 N N . ASN A 1 93 ? -19.312 27.900 25.092 1.00 37.50 93 ASN A N 1
ATOM 744 C CA . ASN A 1 93 ? -20.665 28.295 25.461 1.00 37.50 93 ASN A CA 1
ATOM 745 C C . ASN A 1 93 ? -21.685 28.441 24.308 1.00 37.50 93 ASN A C 1
ATOM 747 O O . ASN A 1 93 ? -21.741 29.449 23.602 1.00 37.50 93 ASN A O 1
ATOM 751 N N . ASN A 1 94 ? -22.572 27.451 24.199 1.00 44.09 94 ASN A N 1
ATOM 752 C CA . ASN A 1 94 ? -23.769 27.488 23.368 1.00 44.09 94 ASN A CA 1
ATOM 753 C C . ASN A 1 94 ? -24.775 28.509 23.939 1.00 44.09 94 ASN A C 1
ATOM 755 O O . ASN A 1 94 ? -25.648 28.151 24.730 1.00 44.09 94 ASN A O 1
ATOM 759 N N . ASN A 1 95 ? -24.643 29.783 23.554 1.00 42.22 95 ASN A N 1
ATOM 760 C CA . ASN A 1 95 ? -25.674 30.794 23.774 1.00 42.22 95 ASN A CA 1
ATOM 761 C C . ASN A 1 95 ? -26.486 30.997 22.490 1.00 42.22 95 ASN A C 1
ATOM 763 O O . ASN A 1 95 ? -26.088 31.692 21.556 1.00 42.22 95 ASN A O 1
ATOM 767 N N . ASN A 1 96 ? -27.646 30.354 22.484 1.00 52.88 96 ASN A N 1
ATOM 768 C CA . ASN A 1 96 ? -28.738 30.541 21.550 1.00 52.88 96 ASN A CA 1
ATOM 769 C C . ASN A 1 96 ? -29.214 32.007 21.581 1.00 52.88 96 ASN A C 1
ATOM 771 O O . ASN A 1 96 ? -29.922 32.399 22.507 1.00 52.88 96 ASN A O 1
ATOM 775 N N . ASN A 1 97 ? -28.860 32.815 20.575 1.00 38.69 97 ASN A N 1
ATOM 776 C CA . ASN A 1 97 ? -29.584 34.059 20.319 1.00 38.69 97 ASN A CA 1
ATOM 777 C C . ASN A 1 97 ? -29.758 34.337 18.821 1.00 38.69 97 ASN A C 1
ATOM 779 O O . ASN A 1 97 ? -28.860 34.782 18.110 1.00 38.69 97 ASN A O 1
ATOM 783 N N . ASN A 1 98 ? -30.982 34.061 18.390 1.00 53.69 98 ASN A N 1
ATOM 784 C CA . ASN A 1 98 ? -31.652 34.551 17.201 1.00 53.69 98 ASN A CA 1
ATOM 785 C C . ASN A 1 98 ? -31.512 36.082 17.074 1.00 53.69 98 ASN A C 1
ATOM 787 O O . ASN A 1 98 ? -32.044 36.813 17.907 1.00 53.69 98 ASN A O 1
ATOM 791 N N . ASN A 1 99 ? -30.863 36.581 16.017 1.00 38.06 99 ASN A N 1
ATOM 792 C CA . ASN A 1 99 ? -31.111 37.951 15.573 1.00 38.06 99 ASN A CA 1
ATOM 793 C C . ASN A 1 99 ? -31.064 38.071 14.046 1.00 38.06 99 ASN A C 1
ATOM 795 O O . ASN A 1 99 ? -30.019 38.229 13.418 1.00 38.06 99 ASN A O 1
ATOM 799 N N . ASN A 1 100 ? -32.261 37.993 13.478 1.00 49.41 100 ASN A N 1
ATOM 800 C CA . ASN A 1 100 ? -32.633 38.503 12.173 1.00 49.41 100 ASN A CA 1
ATOM 801 C C . ASN A 1 100 ? -32.327 40.012 12.104 1.00 49.41 100 ASN A C 1
ATOM 803 O O . ASN A 1 100 ? -33.026 40.798 12.740 1.00 49.41 100 ASN A O 1
ATOM 807 N N . ASN A 1 101 ? -31.320 40.431 11.330 1.00 41.00 101 ASN A N 1
ATOM 808 C CA . ASN A 1 101 ? -31.183 41.841 10.964 1.00 41.00 101 ASN A CA 1
ATOM 809 C C . ASN A 1 101 ? -30.891 42.014 9.470 1.00 41.00 101 ASN A C 1
ATOM 811 O O . ASN A 1 101 ? -29.756 41.990 9.000 1.00 41.00 101 ASN A O 1
ATOM 815 N N . ASN A 1 102 ? -31.995 42.186 8.753 1.00 52.91 102 ASN A N 1
ATOM 816 C CA . ASN A 1 102 ? -32.125 42.835 7.461 1.00 52.91 102 ASN A CA 1
ATOM 817 C C . ASN A 1 102 ? -31.471 44.231 7.495 1.00 52.91 102 ASN A C 1
ATOM 819 O O . ASN A 1 102 ? -31.983 45.118 8.173 1.00 52.91 102 ASN A O 1
ATOM 823 N N . ASN A 1 103 ? -30.385 44.451 6.748 1.00 45.59 103 ASN A N 1
ATOM 824 C CA . ASN A 1 103 ? -29.904 45.806 6.474 1.00 45.59 103 ASN A CA 1
ATOM 825 C C . ASN A 1 103 ? -29.802 46.047 4.967 1.00 45.59 103 ASN A C 1
ATOM 827 O O . ASN A 1 103 ? -28.801 45.753 4.315 1.00 45.59 103 ASN A O 1
ATOM 831 N N . ASN A 1 104 ? -30.894 46.590 4.445 1.00 51.25 104 ASN A N 1
ATOM 832 C CA . ASN A 1 104 ? -30.975 47.296 3.183 1.00 51.25 104 ASN A CA 1
ATOM 833 C C . ASN A 1 104 ? -30.395 48.706 3.389 1.00 51.25 104 ASN A C 1
ATOM 835 O O . ASN A 1 104 ? -31.003 49.498 4.108 1.00 51.25 104 ASN A O 1
ATOM 839 N N . ASN A 1 105 ? -29.261 49.046 2.765 1.00 43.41 105 ASN A N 1
ATOM 840 C CA . ASN A 1 105 ? -28.913 50.455 2.570 1.00 43.41 105 ASN A CA 1
ATOM 841 C C . ASN A 1 105 ? -28.129 50.715 1.271 1.00 43.41 105 ASN A C 1
ATOM 843 O O . ASN A 1 105 ? -26.919 50.535 1.193 1.00 43.41 105 ASN A O 1
ATOM 847 N N . THR A 1 106 ? -28.900 51.099 0.256 1.00 49.66 106 THR A N 1
ATOM 848 C CA . THR A 1 106 ? -28.755 52.263 -0.636 1.00 49.66 106 THR A CA 1
ATOM 849 C C . THR A 1 106 ? -27.357 52.832 -0.939 1.00 49.66 106 THR A C 1
ATOM 851 O O . THR A 1 106 ? -26.725 53.475 -0.109 1.00 49.66 106 THR A O 1
ATOM 854 N N . ASN A 1 107 ? -26.972 52.662 -2.208 1.00 48.69 107 ASN A N 1
ATOM 855 C CA . ASN A 1 107 ? -26.368 53.621 -3.145 1.00 48.69 107 ASN A CA 1
ATOM 856 C C . ASN A 1 107 ? -25.687 54.894 -2.588 1.00 48.69 107 ASN A C 1
ATOM 858 O O . ASN A 1 107 ? -26.360 55.797 -2.090 1.00 48.69 107 ASN A O 1
ATOM 862 N N . ASN A 1 108 ? -24.388 55.046 -2.875 1.00 54.22 108 ASN A N 1
ATOM 863 C CA . ASN A 1 108 ? -23.825 56.342 -3.260 1.00 54.22 108 ASN A CA 1
ATOM 864 C C . ASN A 1 108 ? -22.727 56.151 -4.324 1.00 54.22 108 ASN A C 1
ATOM 866 O O . ASN A 1 108 ? -21.853 55.296 -4.181 1.00 54.22 108 ASN A O 1
ATOM 870 N N . ASP A 1 109 ? -22.842 56.939 -5.388 1.00 59.38 109 ASP A N 1
ATOM 871 C CA . ASP A 1 109 ? -22.071 56.921 -6.634 1.00 59.38 109 ASP A CA 1
ATOM 872 C C . ASP A 1 109 ? -20.649 57.512 -6.514 1.00 59.38 109 ASP A C 1
ATOM 874 O O . ASP A 1 109 ? -20.357 58.285 -5.601 1.00 59.38 109 ASP A O 1
ATOM 878 N N . ASN A 1 110 ? -19.857 57.257 -7.575 1.00 50.94 110 ASN A N 1
ATOM 879 C CA . ASN A 1 110 ? -18.660 57.976 -8.069 1.00 50.94 110 ASN A CA 1
ATOM 880 C C . ASN A 1 110 ? -17.302 57.726 -7.366 1.00 50.94 110 ASN A C 1
ATOM 882 O O . ASN A 1 110 ? -17.193 57.836 -6.156 1.00 50.94 110 ASN A O 1
ATOM 886 N N . ASN A 1 111 ? -16.162 57.503 -8.042 1.00 47.62 111 ASN A N 1
ATOM 887 C CA . ASN A 1 111 ? -15.810 57.515 -9.469 1.00 47.62 111 ASN A CA 1
ATOM 888 C C . ASN A 1 111 ? -14.414 56.856 -9.657 1.00 47.62 111 ASN A C 1
ATOM 890 O O . ASN A 1 111 ? -13.528 57.079 -8.839 1.00 47.62 111 ASN A O 1
ATOM 894 N N . ASN A 1 112 ? -14.258 56.109 -10.754 1.00 54.75 112 ASN A N 1
ATOM 895 C CA . ASN A 1 112 ? -13.079 55.942 -11.626 1.00 54.75 112 ASN A CA 1
ATOM 896 C C . ASN A 1 112 ? -11.652 55.785 -11.035 1.00 54.75 112 ASN A C 1
ATOM 898 O O . ASN A 1 112 ? -11.025 56.774 -10.676 1.00 54.75 112 ASN A O 1
ATOM 902 N N . ASP A 1 113 ? -11.076 54.577 -11.136 1.00 46.47 113 ASP A N 1
ATOM 903 C CA . ASP A 1 113 ? -9.798 54.414 -11.849 1.00 46.47 113 ASP A CA 1
ATOM 904 C C . ASP A 1 113 ? -9.512 52.952 -12.245 1.00 46.47 113 ASP A C 1
ATOM 906 O O . ASP A 1 113 ? -9.772 52.002 -11.506 1.00 46.47 113 ASP A O 1
ATOM 910 N N . ASN A 1 114 ? -8.991 52.805 -13.463 1.00 53.59 114 ASN A N 1
ATOM 911 C CA . ASN A 1 114 ? -8.610 51.575 -14.157 1.00 53.59 114 ASN A CA 1
ATOM 912 C C . ASN A 1 114 ? -7.930 50.534 -13.252 1.00 53.59 114 ASN A C 1
ATOM 914 O O . ASN A 1 114 ? -6.739 50.637 -12.962 1.00 53.59 114 ASN A O 1
ATOM 918 N N . ASN A 1 115 ? -8.635 49.453 -12.917 1.00 47.56 115 ASN A N 1
ATOM 919 C CA . ASN A 1 115 ? -7.973 48.231 -12.486 1.00 47.56 115 ASN A CA 1
ATOM 920 C C . ASN A 1 115 ? -8.654 47.029 -13.132 1.00 47.56 115 ASN A C 1
ATOM 922 O O . ASN A 1 115 ? -9.762 46.632 -12.776 1.00 47.56 115 ASN A O 1
ATOM 926 N N . THR A 1 116 ? -7.978 46.487 -14.141 1.00 57.06 116 THR A N 1
ATOM 927 C CA . THR A 1 116 ? -8.286 45.214 -14.789 1.00 57.06 116 THR A CA 1
ATOM 928 C C . THR A 1 116 ? -8.625 44.175 -13.714 1.00 57.06 116 THR A C 1
ATOM 930 O O . THR A 1 116 ? -7.795 43.960 -12.826 1.00 57.06 116 THR A O 1
ATOM 933 N N . PRO A 1 117 ? -9.802 43.527 -13.748 1.00 49.47 117 PRO A N 1
ATOM 934 C CA . PRO A 1 117 ? -10.124 42.493 -12.782 1.00 49.47 117 PRO A CA 1
ATOM 935 C C . PRO A 1 117 ? -9.173 41.321 -13.018 1.00 49.47 117 PRO A C 1
ATOM 937 O O . PRO A 1 117 ? -9.319 40.562 -13.976 1.00 49.47 117 PRO A O 1
ATOM 940 N N . ILE A 1 118 ? -8.166 41.190 -12.154 1.00 60.50 118 ILE A N 1
ATOM 941 C CA . ILE A 1 118 ? -7.446 39.932 -11.996 1.00 60.50 118 ILE A CA 1
ATOM 942 C C . ILE A 1 118 ? -8.521 38.925 -11.584 1.00 60.50 118 ILE A C 1
ATOM 944 O O . ILE A 1 118 ? -9.180 39.158 -10.568 1.00 60.50 118 ILE A O 1
ATOM 948 N N . PRO A 1 119 ? -8.759 37.848 -12.351 1.00 50.47 119 PRO A N 1
ATOM 949 C CA . PRO A 1 119 ? -9.684 36.814 -11.935 1.00 50.47 119 PRO A CA 1
ATOM 950 C C . PRO A 1 119 ? -9.103 36.163 -10.683 1.00 50.47 119 PRO A C 1
ATOM 952 O O . PRO A 1 119 ? -8.237 35.291 -10.746 1.00 50.47 119 PRO A O 1
ATOM 955 N N . THR A 1 120 ? -9.562 36.618 -9.523 1.00 50.75 120 THR A N 1
ATOM 956 C CA . THR A 1 120 ? -9.379 35.929 -8.258 1.00 50.75 120 THR A CA 1
ATOM 957 C C . THR A 1 120 ? -10.203 34.659 -8.379 1.00 50.75 120 THR A C 1
ATOM 959 O O . THR A 1 120 ? -11.398 34.641 -8.101 1.00 50.75 120 THR A O 1
ATOM 962 N N . THR A 1 121 ? -9.589 33.586 -8.876 1.00 48.69 121 THR A N 1
ATOM 963 C CA . THR A 1 121 ? -10.148 32.245 -8.739 1.00 48.69 121 THR A CA 1
ATOM 964 C C . THR A 1 121 ? -10.206 31.956 -7.251 1.00 48.69 121 THR A C 1
ATOM 966 O O . THR A 1 121 ? -9.224 31.526 -6.646 1.00 48.69 121 THR A O 1
ATOM 969 N N . THR A 1 122 ? -11.347 32.262 -6.645 1.00 41.88 122 THR A N 1
ATOM 970 C CA . THR A 1 122 ? -11.702 31.828 -5.304 1.00 41.88 122 THR A CA 1
ATOM 971 C C . THR A 1 122 ? -11.863 30.317 -5.385 1.00 41.88 122 THR A C 1
ATOM 973 O O . THR A 1 122 ? -12.936 29.804 -5.682 1.00 41.88 122 THR A O 1
ATOM 976 N N . THR A 1 123 ? -10.765 29.585 -5.207 1.00 54.12 123 THR A N 1
ATOM 977 C CA . THR A 1 123 ? -10.823 28.152 -4.937 1.00 54.12 123 THR A CA 1
ATOM 978 C C . THR A 1 123 ? -11.579 27.989 -3.631 1.00 54.12 123 THR A C 1
ATOM 980 O O . THR A 1 123 ? -11.035 28.241 -2.555 1.00 54.12 123 THR A O 1
ATOM 983 N N . THR A 1 124 ? -12.853 27.621 -3.734 1.00 54.28 124 THR A N 1
ATOM 984 C CA . THR A 1 124 ? -13.613 27.065 -2.621 1.00 54.28 124 THR A CA 1
ATOM 985 C C . THR A 1 124 ? -12.778 25.949 -1.994 1.00 54.28 124 THR A C 1
ATOM 987 O O . THR A 1 124 ? -12.135 25.196 -2.735 1.00 54.28 124 THR A O 1
ATOM 990 N N . PRO A 1 125 ? -12.720 25.843 -0.654 1.00 55.12 125 PRO A N 1
ATOM 991 C CA . PRO A 1 125 ? -11.996 24.761 -0.011 1.00 55.12 125 PRO A CA 1
ATOM 992 C C . PRO A 1 125 ? -12.599 23.448 -0.509 1.00 55.12 125 PRO A C 1
ATOM 994 O O . PRO A 1 125 ? -13.740 23.124 -0.188 1.00 55.12 125 PRO A O 1
ATOM 997 N N . SER A 1 126 ? -11.856 22.737 -1.360 1.00 60.62 126 SER A N 1
ATOM 998 C CA . SER A 1 126 ? -12.148 21.348 -1.700 1.00 60.62 126 SER A CA 1
ATOM 999 C C . SER A 1 126 ? -12.318 20.590 -0.390 1.00 60.62 126 SER A C 1
ATOM 1001 O O . SER A 1 126 ? -11.563 20.828 0.557 1.00 60.62 126 SER A O 1
ATOM 1003 N N . ASP A 1 127 ? -13.343 19.742 -0.320 1.00 72.94 127 ASP A N 1
ATOM 1004 C CA . ASP A 1 127 ? -13.653 18.958 0.866 1.00 72.94 127 ASP A CA 1
ATOM 1005 C C . ASP A 1 127 ? -12.379 18.241 1.343 1.00 72.94 127 ASP A C 1
ATOM 1007 O O . ASP A 1 127 ? -11.845 17.346 0.681 1.00 72.94 127 ASP A O 1
ATOM 1011 N N . ASN A 1 128 ? -11.844 18.685 2.486 1.00 81.00 128 ASN A N 1
ATOM 1012 C CA . ASN A 1 128 ? -10.560 18.228 3.025 1.00 81.00 128 ASN A CA 1
ATOM 1013 C C . ASN A 1 128 ? -10.522 16.700 3.206 1.00 81.00 128 ASN A C 1
ATOM 1015 O O . ASN A 1 128 ? -9.442 16.109 3.299 1.00 81.00 128 ASN A O 1
ATOM 1019 N N . ARG A 1 129 ? -11.693 16.054 3.255 1.00 81.44 129 ARG A N 1
ATOM 1020 C CA . ARG A 1 129 ? -11.829 14.603 3.314 1.00 81.44 129 ARG A CA 1
ATOM 1021 C C . ARG A 1 129 ? -11.340 13.913 2.040 1.00 81.44 129 ARG A C 1
ATOM 1023 O O . ARG A 1 129 ? -10.605 12.933 2.147 1.00 81.44 129 ARG A O 1
ATOM 1030 N N . GLU A 1 130 ? -11.689 14.422 0.860 1.00 85.94 130 GLU A N 1
ATOM 1031 C CA . GLU A 1 130 ? -11.270 13.826 -0.416 1.00 85.94 130 GLU A CA 1
ATOM 1032 C C . GLU A 1 130 ? -9.760 13.952 -0.608 1.00 85.94 130 GLU A C 1
ATOM 1034 O O . GLU A 1 130 ? -9.084 12.970 -0.920 1.00 85.94 130 GLU A O 1
ATOM 1039 N N . VAL A 1 131 ? -9.208 15.137 -0.325 1.00 86.56 131 VAL A N 1
ATOM 1040 C CA . VAL A 1 131 ? -7.761 15.390 -0.408 1.00 86.56 131 VAL A CA 1
ATOM 1041 C C . VAL A 1 131 ? -6.986 14.415 0.482 1.00 86.56 131 VAL A C 1
ATOM 1043 O O . VAL A 1 131 ? -6.013 13.811 0.030 1.00 86.56 131 VAL A O 1
ATOM 1046 N N . ARG A 1 132 ? -7.433 14.199 1.727 1.00 83.00 132 ARG A N 1
ATOM 1047 C CA . ARG A 1 132 ? -6.820 13.209 2.629 1.00 83.00 132 ARG A CA 1
ATOM 1048 C C . ARG A 1 132 ? -6.911 11.787 2.083 1.00 83.00 132 ARG A C 1
ATOM 1050 O O . ARG A 1 132 ? -5.936 11.051 2.201 1.00 83.00 132 ARG A O 1
ATOM 1057 N N . GLY A 1 133 ? -8.033 11.418 1.466 1.00 82.69 133 GLY A N 1
ATOM 1058 C CA . GLY A 1 133 ? -8.201 10.116 0.818 1.00 82.69 133 GLY A CA 1
ATOM 1059 C C . GLY A 1 133 ? -7.163 9.877 -0.281 1.00 82.69 133 GLY A C 1
ATOM 1060 O O . GLY A 1 133 ? -6.462 8.865 -0.255 1.00 82.69 133 GLY A O 1
ATOM 1061 N N . TYR A 1 134 ? -6.990 10.842 -1.191 1.00 89.94 134 TYR A N 1
ATOM 1062 C CA . TYR A 1 134 ? -5.989 10.747 -2.259 1.00 89.94 134 TYR A CA 1
ATOM 1063 C C . TYR A 1 134 ? -4.552 10.705 -1.726 1.00 89.94 134 TYR A C 1
ATOM 1065 O O . TYR A 1 134 ? -3.736 9.929 -2.224 1.00 89.94 134 TYR A O 1
ATOM 1073 N N . LEU A 1 135 ? -4.236 11.503 -0.701 1.00 88.88 135 LEU A N 1
ATOM 1074 C CA . LEU A 1 135 ? -2.907 11.503 -0.084 1.00 88.88 135 LEU A CA 1
ATOM 1075 C C . LEU A 1 135 ? -2.606 10.187 0.645 1.00 88.88 135 LEU A C 1
ATOM 1077 O O . LEU A 1 135 ? -1.490 9.680 0.529 1.00 88.88 135 LEU A O 1
ATOM 1081 N N . SER A 1 136 ? -3.590 9.610 1.342 1.00 81.19 136 SER A N 1
ATOM 1082 C CA . SER A 1 136 ? -3.453 8.291 1.973 1.00 81.19 136 SER A CA 1
ATOM 1083 C C . SER A 1 136 ? -3.180 7.217 0.924 1.00 81.19 136 SER A C 1
ATOM 1085 O O . SER A 1 136 ? -2.196 6.493 1.031 1.00 81.19 136 SER A O 1
ATOM 1087 N N . TYR A 1 137 ? -3.980 7.183 -0.145 1.00 83.94 137 TYR A N 1
ATOM 1088 C CA . TYR A 1 137 ? -3.798 6.231 -1.239 1.00 83.94 137 TYR A CA 1
ATOM 1089 C C . TYR A 1 137 ? -2.417 6.350 -1.904 1.00 83.94 137 TYR A C 1
ATOM 1091 O O . TYR A 1 137 ? -1.750 5.343 -2.149 1.00 83.94 137 TYR A O 1
ATOM 1099 N N . ALA A 1 138 ? -1.951 7.577 -2.168 1.00 86.81 138 ALA A N 1
ATOM 1100 C CA . ALA A 1 138 ? -0.618 7.806 -2.721 1.00 86.81 138 ALA A CA 1
ATOM 1101 C C . ALA A 1 138 ? 0.485 7.306 -1.772 1.00 86.81 138 ALA A C 1
ATOM 1103 O O . ALA A 1 138 ? 1.423 6.645 -2.219 1.00 86.81 138 ALA A O 1
ATOM 1104 N N . SER A 1 139 ? 0.354 7.571 -0.468 1.00 84.69 139 SER A N 1
ATOM 1105 C CA . SER A 1 139 ? 1.272 7.070 0.562 1.00 84.69 139 SER A CA 1
ATOM 1106 C C . SER A 1 139 ? 1.329 5.538 0.578 1.00 84.69 139 SER A C 1
ATOM 1108 O O . SER A 1 139 ? 2.421 4.966 0.579 1.00 84.69 139 SER A O 1
ATOM 1110 N N . ASP A 1 140 ? 0.177 4.869 0.509 1.00 77.88 140 ASP A N 1
ATOM 1111 C CA . ASP A 1 140 ? 0.087 3.404 0.484 1.00 77.88 140 ASP A CA 1
ATOM 1112 C C . ASP A 1 140 ? 0.739 2.811 -0.775 1.00 77.88 140 ASP A C 1
ATOM 1114 O O . ASP A 1 140 ? 1.432 1.788 -0.707 1.00 77.88 140 ASP A O 1
ATOM 1118 N N . CYS A 1 141 ? 0.588 3.482 -1.922 1.00 83.25 141 CYS A N 1
ATOM 1119 C CA . CYS A 1 141 ? 1.255 3.103 -3.168 1.00 83.25 141 CYS A CA 1
ATOM 1120 C C . CYS A 1 141 ? 2.780 3.215 -3.046 1.00 83.25 141 CYS A C 1
ATOM 1122 O O . CYS A 1 141 ? 3.494 2.267 -3.379 1.00 83.25 141 CYS A O 1
ATOM 1124 N N . PHE A 1 142 ? 3.296 4.338 -2.535 1.00 87.75 142 PHE A N 1
ATOM 1125 C CA . PHE A 1 142 ? 4.737 4.521 -2.330 1.00 87.75 142 PHE A CA 1
ATOM 1126 C C . PHE A 1 142 ? 5.314 3.500 -1.356 1.00 87.75 142 PHE A C 1
ATOM 1128 O O . PHE A 1 142 ? 6.376 2.932 -1.614 1.00 87.75 142 PHE A O 1
ATOM 1135 N N . TYR A 1 143 ? 4.600 3.231 -0.266 1.00 81.44 143 TYR A N 1
ATOM 1136 C CA . TYR A 1 143 ? 5.004 2.232 0.711 1.00 81.44 143 TYR A CA 1
ATOM 1137 C C . TYR A 1 143 ? 5.050 0.830 0.092 1.00 81.44 143 TYR A C 1
ATOM 1139 O O . TYR A 1 143 ? 6.028 0.104 0.271 1.00 81.44 143 TYR A O 1
ATOM 1147 N N . SER A 1 144 ? 4.039 0.466 -0.699 1.00 78.75 144 SER A N 1
ATOM 1148 C CA . SER A 1 144 ? 3.993 -0.819 -1.407 1.00 78.75 144 SER A CA 1
ATOM 1149 C C . SER A 1 144 ? 5.156 -0.971 -2.392 1.00 78.75 144 SER A C 1
ATOM 1151 O O . SER A 1 144 ? 5.860 -1.981 -2.354 1.00 78.75 144 SER A O 1
ATOM 1153 N N . MET A 1 145 ? 5.424 0.056 -3.208 1.00 84.81 145 MET A N 1
ATOM 1154 C CA . MET A 1 145 ? 6.556 0.061 -4.145 1.00 84.81 145 MET A CA 1
ATOM 1155 C C . MET A 1 145 ? 7.907 -0.024 -3.426 1.00 84.81 145 MET A C 1
ATOM 1157 O O . MET A 1 145 ? 8.815 -0.703 -3.900 1.00 84.81 145 MET A O 1
ATOM 1161 N N . TYR A 1 146 ? 8.048 0.623 -2.264 1.00 86.25 146 TYR A N 1
ATOM 1162 C CA . TYR A 1 146 ? 9.268 0.546 -1.461 1.00 86.25 146 TYR A CA 1
ATOM 1163 C C . TYR A 1 146 ? 9.583 -0.896 -1.038 1.00 86.25 146 TYR A C 1
ATOM 1165 O O . TYR A 1 146 ? 10.731 -1.328 -1.148 1.00 86.25 146 TYR A O 1
ATOM 1173 N N . HIS A 1 147 ? 8.574 -1.668 -0.616 1.00 79.12 147 HIS A N 1
ATOM 1174 C CA . HIS A 1 147 ? 8.774 -3.079 -0.248 1.00 79.12 147 HIS A CA 1
ATOM 1175 C C . HIS A 1 147 ? 9.029 -3.984 -1.449 1.00 79.12 147 HIS A C 1
ATOM 1177 O O . HIS A 1 147 ? 9.759 -4.960 -1.320 1.00 79.12 147 HIS A O 1
ATOM 1183 N N . GLN A 1 148 ? 8.499 -3.633 -2.619 1.00 84.19 148 GLN A N 1
ATOM 1184 C CA . GLN A 1 148 ? 8.738 -4.351 -3.875 1.00 84.19 148 GLN A CA 1
ATOM 1185 C C . GLN A 1 148 ? 10.072 -3.987 -4.542 1.00 84.19 148 GLN A C 1
ATOM 1187 O O . GLN A 1 148 ? 10.402 -4.524 -5.597 1.00 84.19 148 GLN A O 1
ATOM 1192 N N . ARG A 1 149 ? 10.883 -3.101 -3.947 1.00 86.38 149 ARG A N 1
ATOM 1193 C CA . ARG A 1 149 ? 12.168 -2.686 -4.530 1.00 86.38 149 ARG A CA 1
ATOM 1194 C C . ARG A 1 149 ? 13.096 -3.870 -4.820 1.00 86.38 149 ARG A C 1
ATOM 1196 O O . ARG A 1 149 ? 13.768 -3.854 -5.847 1.00 86.38 149 ARG A O 1
ATOM 1203 N N . SER A 1 150 ? 13.143 -4.865 -3.931 1.00 78.75 150 SER A N 1
ATOM 1204 C CA . SER A 1 150 ? 13.947 -6.077 -4.149 1.00 78.75 150 SER A CA 1
ATOM 1205 C C . SER A 1 150 ? 13.450 -6.853 -5.367 1.00 78.75 150 SER A C 1
ATOM 1207 O O . SER A 1 150 ? 14.256 -7.274 -6.189 1.00 78.75 150 SER A O 1
ATOM 1209 N N . ASP A 1 151 ? 12.133 -6.986 -5.517 1.00 85.88 151 ASP A N 1
ATOM 1210 C CA . ASP A 1 151 ? 11.521 -7.710 -6.632 1.00 85.88 151 ASP A CA 1
ATOM 1211 C C . ASP A 1 151 ? 11.836 -7.010 -7.958 1.00 85.88 151 ASP A C 1
ATOM 1213 O O . ASP A 1 151 ? 12.273 -7.658 -8.904 1.00 85.88 151 ASP A O 1
ATOM 1217 N N . ILE A 1 152 ? 11.744 -5.673 -7.999 1.00 89.19 152 ILE A N 1
ATOM 1218 C CA . ILE A 1 152 ? 12.122 -4.863 -9.170 1.00 89.19 152 ILE A CA 1
ATOM 1219 C C . ILE A 1 152 ? 13.598 -5.074 -9.541 1.00 89.19 152 ILE A C 1
ATOM 1221 O O . ILE A 1 152 ? 13.934 -5.142 -10.719 1.00 89.19 152 ILE A O 1
ATOM 1225 N N . GLN A 1 153 ? 14.494 -5.207 -8.559 1.00 87.12 153 GLN A N 1
ATOM 1226 C CA . GLN A 1 153 ? 15.914 -5.490 -8.815 1.00 87.12 153 GLN A CA 1
ATOM 1227 C C . GLN A 1 153 ? 16.160 -6.912 -9.338 1.00 87.12 153 GLN A C 1
ATOM 1229 O O . GLN A 1 153 ? 17.179 -7.157 -9.983 1.00 87.12 153 GLN A O 1
ATOM 1234 N N . GLN A 1 154 ? 15.247 -7.843 -9.064 1.00 89.25 154 GLN A N 1
ATOM 1235 C CA . GLN A 1 154 ? 15.324 -9.239 -9.497 1.00 89.25 154 GLN A CA 1
ATOM 1236 C C . GLN A 1 154 ? 14.650 -9.490 -10.853 1.00 89.25 154 GLN A C 1
ATOM 1238 O O . GLN A 1 154 ? 14.690 -10.616 -11.349 1.00 89.25 154 GLN A O 1
ATOM 1243 N N . LEU A 1 155 ? 14.079 -8.459 -11.484 1.00 91.62 155 LEU A N 1
ATOM 1244 C CA . LEU A 1 155 ? 13.489 -8.507 -12.823 1.00 91.62 155 LEU A CA 1
ATOM 1245 C C . LEU A 1 155 ? 14.566 -8.677 -13.917 1.00 91.62 155 LEU A C 1
ATOM 1247 O O . LEU A 1 155 ? 14.805 -7.789 -14.729 1.00 91.62 155 LEU A O 1
ATOM 1251 N N . GLN A 1 156 ? 15.228 -9.837 -13.942 1.00 87.88 156 GLN A N 1
ATOM 1252 C CA . GLN A 1 156 ? 16.331 -10.149 -14.865 1.00 87.88 156 GLN A CA 1
ATOM 1253 C C . GLN A 1 156 ? 15.879 -10.397 -16.312 1.00 87.88 156 GLN A C 1
ATOM 1255 O O . GLN A 1 156 ? 16.704 -10.355 -17.220 1.00 87.88 156 GLN A O 1
ATOM 1260 N N . TYR A 1 157 ? 14.588 -10.653 -16.531 1.00 92.19 157 TYR A N 1
ATOM 1261 C CA . TYR A 1 157 ? 14.048 -11.098 -17.821 1.00 92.19 157 TYR A CA 1
ATOM 1262 C C . TYR A 1 157 ? 13.061 -10.114 -18.461 1.00 92.19 157 TYR A C 1
ATOM 1264 O O . TYR A 1 157 ? 12.339 -10.500 -19.376 1.00 92.19 157 TYR A O 1
ATOM 1272 N N . ILE A 1 158 ? 12.999 -8.863 -17.995 1.00 96.50 158 ILE A N 1
ATOM 1273 C CA . ILE A 1 158 ? 12.113 -7.864 -18.613 1.00 96.50 158 ILE A CA 1
ATOM 1274 C C . ILE A 1 158 ? 12.723 -7.354 -19.912 1.00 96.50 158 ILE A C 1
ATOM 1276 O O . ILE A 1 158 ? 13.946 -7.230 -20.036 1.00 96.50 158 ILE A O 1
ATOM 1280 N N . SER A 1 159 ? 11.876 -7.042 -20.886 1.00 97.50 159 SER A N 1
ATOM 1281 C CA . SER A 1 159 ? 12.336 -6.409 -22.117 1.00 97.50 159 SER A CA 1
ATOM 1282 C C . SER A 1 159 ? 12.839 -4.986 -21.847 1.00 97.50 159 SER A C 1
ATOM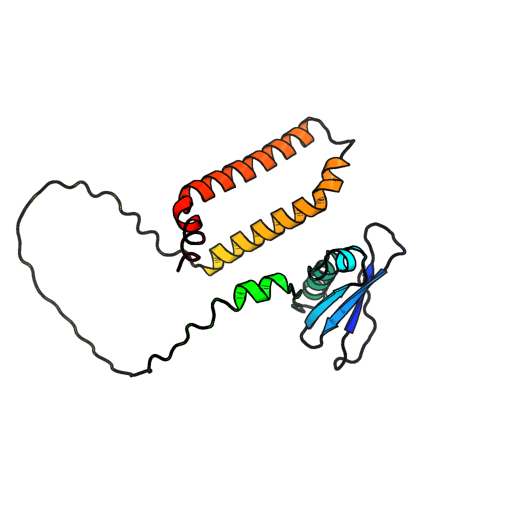 1284 O O . SER A 1 159 ? 12.471 -4.332 -20.868 1.00 97.50 159 SER A O 1
ATOM 1286 N N . VAL A 1 160 ? 13.685 -4.478 -22.744 1.00 96.62 160 VAL A N 1
ATOM 1287 C CA . VAL A 1 160 ? 14.190 -3.098 -22.663 1.00 96.62 160 VAL A CA 1
ATOM 1288 C C . VAL A 1 160 ? 13.045 -2.083 -22.719 1.00 96.62 160 VAL A C 1
ATOM 1290 O O . VAL A 1 160 ? 13.092 -1.072 -22.017 1.00 96.62 160 VAL A O 1
ATOM 1293 N N . ASP A 1 161 ? 12.013 -2.361 -23.516 1.00 97.94 161 ASP A N 1
ATOM 1294 C CA . ASP A 1 161 ? 10.853 -1.481 -23.654 1.00 97.94 161 ASP A CA 1
ATOM 1295 C C . ASP A 1 161 ? 10.034 -1.422 -22.355 1.00 97.94 161 ASP A C 1
ATOM 1297 O O . ASP A 1 161 ? 9.716 -0.326 -21.895 1.00 97.94 161 ASP A O 1
ATOM 1301 N N . GLU A 1 162 ? 9.799 -2.560 -21.692 1.00 96.75 162 GLU A N 1
ATOM 1302 C CA . GLU A 1 162 ? 9.139 -2.609 -20.375 1.00 96.75 162 GLU A CA 1
ATOM 1303 C C . GLU A 1 162 ? 9.973 -1.913 -19.288 1.00 96.75 162 GLU A C 1
ATOM 1305 O O . GLU A 1 162 ? 9.444 -1.152 -18.474 1.00 96.75 162 GLU A O 1
ATOM 1310 N N . ALA A 1 163 ? 11.296 -2.118 -19.285 1.00 95.88 163 ALA A N 1
ATOM 1311 C CA . ALA A 1 163 ? 12.201 -1.444 -18.353 1.00 95.88 163 ALA A CA 1
ATOM 1312 C C . ALA A 1 163 ? 12.144 0.082 -18.514 1.00 95.88 163 ALA A C 1
ATOM 1314 O O . ALA A 1 163 ? 12.126 0.831 -17.531 1.00 95.88 163 ALA A O 1
ATOM 1315 N N . LYS A 1 164 ? 12.103 0.546 -19.767 1.00 97.44 164 LYS A N 1
ATOM 1316 C CA . LYS A 1 164 ? 11.987 1.962 -20.108 1.00 97.44 164 LYS A CA 1
ATOM 1317 C C . LYS A 1 164 ? 10.633 2.523 -19.689 1.00 97.44 164 LYS A C 1
ATOM 1319 O O . LYS A 1 164 ? 10.593 3.599 -19.096 1.00 97.44 164 LYS A O 1
ATOM 1324 N N . GLU A 1 165 ? 9.550 1.791 -19.936 1.00 97.88 165 GLU A N 1
ATOM 1325 C CA . GLU A 1 165 ? 8.209 2.180 -19.504 1.00 97.88 165 GLU A CA 1
ATOM 1326 C C . GLU A 1 165 ? 8.141 2.359 -17.979 1.00 97.88 165 GLU A C 1
ATOM 1328 O O . GLU A 1 165 ? 7.658 3.393 -17.502 1.00 97.88 165 GLU A O 1
ATOM 1333 N N . LEU A 1 166 ? 8.701 1.412 -17.216 1.00 95.00 166 LEU A N 1
ATOM 1334 C CA . LEU A 1 166 ? 8.766 1.480 -15.755 1.00 95.00 166 LEU A CA 1
ATOM 1335 C C . LEU A 1 166 ? 9.575 2.696 -15.273 1.00 95.00 166 LEU A C 1
ATOM 1337 O O . LEU A 1 166 ? 9.135 3.431 -14.384 1.00 95.00 166 LEU A O 1
ATOM 1341 N N . ALA A 1 167 ? 10.738 2.944 -15.880 1.00 95.81 167 ALA A N 1
ATOM 1342 C CA . ALA A 1 167 ? 11.583 4.089 -15.546 1.00 95.81 167 ALA A CA 1
ATOM 1343 C C . ALA A 1 167 ? 10.896 5.431 -15.858 1.00 95.81 167 ALA A C 1
ATOM 1345 O O . ALA A 1 167 ? 10.953 6.369 -15.056 1.00 95.81 167 ALA A O 1
ATOM 1346 N N . ASP A 1 168 ? 10.214 5.527 -17.000 1.00 97.19 168 ASP A N 1
ATOM 1347 C CA . ASP A 1 168 ? 9.480 6.728 -17.390 1.00 97.19 168 ASP A CA 1
ATOM 1348 C C . ASP A 1 168 ? 8.268 6.965 -16.477 1.00 97.19 168 ASP A C 1
ATOM 1350 O O . ASP A 1 168 ? 7.983 8.114 -16.126 1.00 97.19 168 ASP A O 1
ATOM 1354 N N . ALA A 1 169 ? 7.582 5.908 -16.030 1.00 95.88 169 ALA A N 1
ATOM 1355 C CA . ALA A 1 169 ? 6.516 6.008 -15.035 1.00 95.88 169 ALA A CA 1
ATOM 1356 C C . ALA A 1 169 ? 7.029 6.552 -13.694 1.00 95.88 169 ALA A C 1
ATOM 1358 O O . ALA A 1 169 ? 6.457 7.513 -13.171 1.00 95.88 169 ALA A O 1
ATOM 1359 N N . ALA A 1 170 ? 8.138 6.014 -13.177 1.00 93.81 170 ALA A N 1
ATOM 1360 C CA . ALA A 1 170 ? 8.756 6.499 -11.942 1.00 93.81 170 ALA A CA 1
ATOM 1361 C C . ALA A 1 170 ? 9.155 7.982 -12.048 1.00 93.81 170 ALA A C 1
ATOM 1363 O O . ALA A 1 170 ? 8.836 8.780 -11.162 1.00 93.81 170 ALA A O 1
ATOM 1364 N N . ARG A 1 171 ? 9.756 8.382 -13.177 1.00 95.94 171 ARG A N 1
ATOM 1365 C CA . ARG A 1 171 ? 10.131 9.780 -13.439 1.00 95.94 171 ARG A CA 1
ATOM 1366 C C . ARG A 1 171 ? 8.917 10.712 -13.471 1.00 95.94 171 ARG A C 1
ATOM 1368 O O . ARG A 1 171 ? 8.987 11.825 -12.953 1.00 95.94 171 ARG A O 1
ATOM 1375 N N . ARG A 1 172 ? 7.788 10.281 -14.050 1.00 96.75 172 ARG A N 1
ATOM 1376 C CA . ARG A 1 172 ? 6.546 11.080 -14.043 1.00 96.75 172 ARG A CA 1
ATOM 1377 C C . ARG A 1 172 ? 6.048 11.333 -12.622 1.00 96.75 172 ARG A C 1
ATOM 1379 O O . ARG A 1 172 ? 5.645 12.454 -12.318 1.00 96.75 172 ARG A O 1
ATOM 1386 N N . VAL A 1 173 ? 6.094 10.322 -11.755 1.00 94.44 173 VAL A N 1
ATOM 1387 C CA . VAL A 1 173 ? 5.665 10.456 -10.355 1.00 94.44 173 VAL A CA 1
ATOM 1388 C C . VAL A 1 173 ? 6.554 11.447 -9.597 1.00 94.44 173 VAL A C 1
ATOM 1390 O O . VAL A 1 173 ? 6.034 12.345 -8.934 1.00 94.44 173 VAL A O 1
ATOM 1393 N N . GLU A 1 174 ? 7.875 11.355 -9.764 1.00 93.69 174 GLU A N 1
ATOM 1394 C CA . GLU A 1 174 ? 8.838 12.302 -9.185 1.00 93.69 174 GLU A CA 1
ATOM 1395 C C . GLU A 1 174 ? 8.569 13.748 -9.639 1.00 93.69 174 GLU A C 1
ATOM 1397 O O . GLU A 1 174 ? 8.476 14.663 -8.819 1.00 93.69 174 GLU A O 1
ATOM 1402 N N . GLN A 1 175 ? 8.354 13.961 -10.941 1.00 96.44 175 GLN A N 1
ATOM 1403 C CA . GLN A 1 175 ? 8.060 15.286 -11.497 1.00 96.44 175 GLN A CA 1
ATOM 1404 C C . GLN A 1 175 ? 6.757 15.886 -10.955 1.00 96.44 175 GLN A C 1
ATOM 1406 O O . GLN A 1 175 ? 6.676 17.097 -10.731 1.00 96.44 175 GLN A O 1
ATOM 1411 N N . VAL A 1 176 ? 5.717 15.066 -10.771 1.00 95.94 176 VAL A N 1
ATOM 1412 C CA . VAL A 1 176 ? 4.451 15.512 -10.170 1.00 95.94 176 VAL A CA 1
ATOM 1413 C C . VAL A 1 176 ? 4.670 15.905 -8.712 1.00 95.94 176 VAL A C 1
ATOM 1415 O O . VAL A 1 176 ? 4.216 16.975 -8.302 1.00 95.94 176 VAL A O 1
ATOM 1418 N N . TYR A 1 177 ? 5.404 15.091 -7.952 1.00 94.12 177 TYR A N 1
ATOM 1419 C CA . TYR A 1 177 ? 5.712 15.371 -6.553 1.00 94.12 177 TYR A CA 1
ATOM 1420 C C . TYR A 1 177 ? 6.484 16.685 -6.382 1.00 94.12 177 TYR A C 1
ATOM 1422 O O . TYR A 1 177 ? 6.039 17.557 -5.634 1.00 94.12 177 TYR A O 1
ATOM 1430 N N . GLU A 1 178 ? 7.581 16.885 -7.118 1.00 94.56 178 GLU A N 1
ATOM 1431 C CA . GLU A 1 178 ? 8.373 18.118 -7.013 1.00 94.56 178 GLU A CA 1
ATOM 1432 C C . GLU A 1 178 ? 7.573 19.356 -7.452 1.00 94.56 178 GLU A C 1
ATOM 1434 O O . GLU A 1 178 ? 7.678 20.416 -6.835 1.00 94.56 178 GLU A O 1
ATOM 1439 N N . ARG A 1 179 ? 6.675 19.224 -8.440 1.00 95.62 179 ARG A N 1
ATOM 1440 C CA . ARG A 1 179 ? 5.761 20.309 -8.838 1.00 95.62 179 ARG A CA 1
ATOM 1441 C C . ARG A 1 179 ? 4.780 20.685 -7.724 1.00 95.62 179 ARG A C 1
ATOM 1443 O O . ARG A 1 179 ? 4.561 21.874 -7.483 1.00 95.62 179 ARG A O 1
ATOM 1450 N N . ILE A 1 180 ? 4.178 19.697 -7.058 1.00 93.69 180 ILE A N 1
ATOM 1451 C CA . ILE A 1 180 ? 3.270 19.920 -5.920 1.00 93.69 180 ILE A CA 1
ATOM 1452 C C . ILE A 1 180 ? 4.049 20.558 -4.765 1.00 93.69 180 ILE A C 1
ATOM 1454 O O . ILE A 1 180 ? 3.635 21.581 -4.221 1.00 93.69 180 ILE A O 1
ATOM 1458 N N . LYS A 1 181 ? 5.215 20.009 -4.430 1.00 91.62 181 LYS A N 1
ATOM 1459 C CA . LYS A 1 181 ? 6.087 20.514 -3.369 1.00 91.62 181 LYS A CA 1
ATOM 1460 C C . LYS A 1 181 ? 6.517 21.961 -3.604 1.00 91.62 181 LYS A C 1
ATOM 1462 O O . LYS A 1 181 ? 6.429 22.764 -2.679 1.00 91.62 181 LYS A O 1
ATOM 1467 N N . ALA A 1 182 ? 6.901 22.319 -4.830 1.00 91.81 182 ALA A N 1
ATOM 1468 C CA . ALA A 1 182 ? 7.241 23.693 -5.197 1.00 91.81 182 ALA A CA 1
ATOM 1469 C C . ALA A 1 182 ? 6.053 24.653 -5.006 1.00 91.81 182 ALA A C 1
ATOM 1471 O O . ALA A 1 182 ? 6.217 25.734 -4.445 1.00 91.81 182 ALA A O 1
ATOM 1472 N N . ARG A 1 183 ? 4.838 24.240 -5.393 1.00 93.75 183 ARG A N 1
ATOM 1473 C CA . ARG A 1 183 ? 3.615 25.044 -5.213 1.00 93.75 183 ARG A CA 1
ATOM 1474 C C . ARG A 1 183 ? 3.259 25.265 -3.740 1.00 93.75 183 ARG A C 1
ATOM 1476 O O . ARG A 1 183 ? 2.735 26.317 -3.390 1.00 93.75 183 ARG A O 1
ATOM 1483 N N . HIS A 1 184 ? 3.554 24.289 -2.886 1.00 90.62 184 HIS A N 1
ATOM 1484 C CA . HIS A 1 184 ? 3.219 24.312 -1.462 1.00 90.62 184 HIS A CA 1
ATOM 1485 C C . HIS A 1 184 ? 4.439 24.553 -0.560 1.00 90.62 184 HIS A C 1
ATOM 1487 O O . HIS A 1 184 ? 4.385 24.260 0.631 1.00 90.62 184 HIS A O 1
ATOM 1493 N N . GLN A 1 185 ? 5.535 25.117 -1.084 1.00 87.38 185 GLN A N 1
ATOM 1494 C CA . GLN A 1 185 ? 6.801 25.274 -0.352 1.00 87.38 185 GLN A CA 1
ATOM 1495 C C . GLN A 1 185 ? 6.638 26.007 0.992 1.00 87.38 185 GLN A C 1
ATOM 1497 O O . GLN A 1 185 ? 7.279 25.642 1.977 1.00 87.38 185 GLN A O 1
ATOM 1502 N N . ASN A 1 186 ? 5.746 26.999 1.062 1.00 82.50 186 ASN A N 1
ATOM 1503 C CA . ASN A 1 186 ? 5.457 27.737 2.295 1.00 82.50 186 ASN A CA 1
ATOM 1504 C C . ASN A 1 186 ? 4.774 26.870 3.364 1.00 82.50 186 ASN A C 1
ATOM 1506 O O . ASN A 1 186 ? 5.062 27.033 4.546 1.00 82.50 186 ASN A O 1
ATOM 1510 N N . SER A 1 187 ? 3.943 25.905 2.961 1.00 81.19 187 SER A N 1
ATOM 1511 C CA . SER A 1 187 ? 3.296 24.949 3.870 1.00 81.19 187 SER A CA 1
ATOM 1512 C C . SER A 1 187 ? 4.295 23.984 4.519 1.00 81.19 187 SER A C 1
ATOM 1514 O O . SER A 1 187 ? 4.015 23.449 5.583 1.00 81.19 187 SER A O 1
ATOM 1516 N N . TYR A 1 188 ? 5.475 23.788 3.920 1.00 72.75 188 TYR A N 1
ATOM 1517 C CA . TYR A 1 188 ? 6.541 22.952 4.488 1.00 72.75 188 TYR A CA 1
ATOM 1518 C C . TYR A 1 188 ? 7.496 23.719 5.414 1.00 72.75 188 TYR A C 1
ATOM 1520 O O . TYR A 1 188 ? 8.265 23.102 6.150 1.00 72.75 188 TYR A O 1
ATOM 1528 N N . ARG A 1 189 ? 7.474 25.059 5.399 1.00 68.69 189 ARG A N 1
ATOM 1529 C CA . ARG A 1 189 ? 8.392 25.892 6.197 1.00 68.69 189 ARG A CA 1
ATOM 1530 C C . ARG A 1 189 ? 7.972 26.049 7.661 1.00 68.69 189 ARG A C 1
ATOM 1532 O O . ARG A 1 189 ? 8.832 26.313 8.494 1.00 68.69 189 ARG A O 1
ATOM 1539 N N . SER A 1 190 ? 6.694 25.857 7.995 1.00 57.44 190 SER A N 1
ATOM 1540 C CA . SER A 1 190 ? 6.153 26.137 9.337 1.00 57.44 190 SER A CA 1
ATOM 1541 C C . SER A 1 190 ? 6.685 25.233 10.455 1.00 57.44 190 SER A C 1
ATOM 1543 O O . SER A 1 190 ? 6.566 25.590 11.621 1.00 57.44 190 SER A O 1
ATOM 1545 N N . ASN A 1 191 ? 7.306 24.095 10.135 1.00 54.50 191 ASN A N 1
ATOM 1546 C CA . ASN A 1 191 ? 7.734 23.128 11.152 1.00 54.50 191 ASN A CA 1
ATOM 1547 C C . ASN A 1 191 ? 9.154 23.373 11.697 1.00 54.50 191 ASN A C 1
ATOM 1549 O O . ASN A 1 191 ? 9.527 22.773 12.702 1.00 54.50 191 ASN A O 1
ATOM 1553 N N . ALA A 1 192 ? 9.959 24.234 11.062 1.00 55.59 192 ALA A N 1
ATOM 1554 C CA . ALA A 1 192 ? 11.350 24.466 11.472 1.00 55.59 192 ALA A CA 1
ATOM 1555 C C . ALA A 1 192 ? 11.518 25.635 12.460 1.00 55.59 192 ALA A C 1
ATOM 1557 O O . ALA A 1 192 ? 12.498 25.680 13.198 1.00 55.59 192 ALA A O 1
ATOM 1558 N N . THR A 1 193 ? 10.571 26.575 12.503 1.00 55.75 193 THR A N 1
ATOM 1559 C CA . THR A 1 193 ? 10.734 27.858 13.209 1.00 55.75 193 THR A CA 1
ATOM 1560 C C . THR A 1 193 ? 10.208 27.884 14.650 1.00 55.75 193 THR A C 1
ATOM 1562 O O . THR A 1 193 ? 10.407 28.881 15.330 1.00 55.75 193 THR A O 1
ATOM 1565 N N . GLN A 1 194 ? 9.574 26.817 15.154 1.00 55.84 194 GLN A N 1
ATOM 1566 C CA . GLN A 1 194 ? 8.965 26.791 16.501 1.00 55.84 194 GLN A CA 1
ATOM 1567 C C . GLN A 1 194 ? 9.821 26.144 17.612 1.00 55.84 194 GLN A C 1
ATOM 1569 O O . GLN A 1 194 ? 9.338 25.985 18.726 1.00 55.84 194 GLN A O 1
ATOM 1574 N N . ARG A 1 195 ? 11.085 25.770 17.360 1.00 54.12 195 ARG A N 1
ATOM 1575 C CA . ARG A 1 195 ? 11.955 25.113 18.367 1.00 54.12 195 ARG A CA 1
ATOM 1576 C C . ARG A 1 195 ? 13.012 26.012 19.025 1.00 54.12 195 ARG A C 1
ATOM 1578 O O . ARG A 1 195 ? 13.926 25.495 19.658 1.00 54.12 195 ARG A O 1
ATOM 1585 N N . GLY A 1 196 ? 12.907 27.332 18.889 1.00 64.38 196 GLY A N 1
ATOM 1586 C CA . GLY A 1 196 ? 13.823 28.281 19.532 1.00 64.38 196 GLY A CA 1
ATOM 1587 C C . GLY A 1 196 ? 13.068 29.306 20.369 1.00 64.38 196 GLY A C 1
ATOM 1588 O O . GLY A 1 196 ? 12.735 30.368 19.853 1.00 64.38 196 GLY A O 1
ATOM 1589 N N . GLY A 1 197 ? 12.791 28.973 21.628 1.00 55.69 197 GLY A N 1
ATOM 1590 C CA . GLY A 1 197 ? 12.175 29.845 22.628 1.00 55.69 197 GLY A CA 1
ATOM 1591 C C . GLY A 1 197 ? 12.248 29.195 23.994 1.00 55.69 197 GLY A C 1
ATOM 1592 O O . GLY A 1 197 ? 11.778 28.040 24.084 1.00 55.69 197 GLY A O 1
#

Radius of gyration: 26.62 Å; chains: 1; bounding box: 49×83×49 Å

Sequence (197 aa):
MVESQDGDLETESTWLVRSFSADDMMYEVTMTVEMEIKTCTCIDQQRRHPFPCKHMFLLARYLRQERGVDAQVVNPSLTLLNTNNTNNTNNDNNNNNNNNNNNNNTNNDNNNDNNTPIPTTTTTPSDNREVRGYLSYASDCFYSMYHQRSDIQQLQYISVDEAKELADAARRVEQVYERIKARHQNSYRSNATQRGG